Protein AF-A0A1D8B3N9-F1 (afdb_monomer_lite)

Secondary structure (DSSP, 8-state):
-PPPP---HHHHHHHHHTS----HHHHHHHHHHHHHHHHHHHHHHHHHHH-----HHHHHHHHHHHHHHHHHHHHHHHHHHHHHHHHHHHHHHHHHHHHHHHHH--S-SS-HHHHHHHHHHHHH-S--EEEEEETTEEEEEEHHHHHHHHHHHHHHHHHHHHHHHHHHHHHHHHHHHHHHHHHHHHHH--SS------PPPPPPPPPPPPTTTS-TT---------------------------------S----TTTT---TTS--TTS--PPPPEEE-S--TTS--TT--BSPEEETTEEE--BPPPPTT-TTSGGGSTT----HHHHSTTHHHHTTS-SSSS-------

pLDDT: mean 71.63, std 23.99, range [22.47, 97.56]

Structure (mmCIF, N/CA/C/O backbone):
data_AF-A0A1D8B3N9-F1
#
_entry.id   AF-A0A1D8B3N9-F1
#
loop_
_atom_site.group_PDB
_atom_site.id
_atom_site.type_symbol
_atom_site.label_atom_id
_atom_site.label_alt_id
_atom_site.label_comp_id
_atom_site.label_asym_id
_atom_site.label_entity_id
_atom_site.label_seq_id
_atom_site.pdbx_PDB_ins_code
_atom_site.Cartn_x
_atom_site.Cartn_y
_atom_site.Cartn_z
_atom_site.occupancy
_atom_site.B_iso_or_equiv
_atom_site.auth_seq_id
_atom_site.auth_comp_id
_atom_site.auth_asym_id
_atom_site.auth_atom_id
_atom_site.pdbx_PDB_model_num
ATOM 1 N N . MET A 1 1 ? 14.760 -19.556 20.649 1.00 35.69 1 MET A N 1
ATOM 2 C CA . MET A 1 1 ? 14.031 -18.744 19.649 1.00 35.69 1 MET A CA 1
ATOM 3 C C . MET A 1 1 ? 15.048 -18.006 18.786 1.00 35.69 1 MET A C 1
ATOM 5 O O . MET A 1 1 ? 15.796 -17.203 19.329 1.00 35.69 1 MET A O 1
ATOM 9 N N . LYS A 1 2 ? 15.147 -18.303 17.481 1.00 35.91 2 LYS A N 1
ATOM 10 C CA . LYS A 1 2 ? 15.995 -17.515 16.569 1.00 35.91 2 LYS A CA 1
ATOM 11 C C . LYS A 1 2 ? 15.288 -16.188 16.286 1.00 35.91 2 LYS A C 1
ATOM 13 O O . LYS A 1 2 ? 14.157 -16.216 15.810 1.00 35.91 2 LYS A O 1
ATOM 18 N N . ARG A 1 3 ? 15.948 -15.053 16.541 1.00 37.72 3 ARG A N 1
ATOM 19 C CA . ARG A 1 3 ? 15.529 -13.775 15.947 1.00 37.72 3 ARG A CA 1
ATOM 20 C C . ARG A 1 3 ? 15.633 -13.961 14.431 1.00 37.72 3 ARG A C 1
ATOM 22 O O . ARG A 1 3 ? 16.728 -14.253 13.949 1.00 37.72 3 ARG A O 1
ATOM 29 N N . ARG A 1 4 ? 14.523 -13.870 13.690 1.00 41.72 4 ARG A N 1
ATOM 30 C CA . ARG A 1 4 ? 14.622 -13.660 12.238 1.00 41.72 4 ARG A CA 1
ATOM 31 C C . ARG A 1 4 ? 15.354 -12.332 12.058 1.00 41.72 4 ARG A C 1
ATOM 33 O O . ARG A 1 4 ? 15.048 -11.381 12.778 1.00 41.72 4 ARG A O 1
ATOM 40 N N . ALA A 1 5 ? 16.336 -12.289 11.159 1.00 47.00 5 ALA A N 1
ATOM 41 C CA . ALA A 1 5 ? 16.868 -11.011 10.708 1.00 47.00 5 ALA A CA 1
ATOM 42 C C . ALA A 1 5 ? 15.685 -10.160 10.228 1.00 47.00 5 ALA A C 1
ATOM 44 O O . ALA A 1 5 ? 14.743 -10.706 9.645 1.00 47.00 5 ALA A O 1
ATOM 45 N N . HIS A 1 6 ? 15.697 -8.860 10.519 1.00 58.00 6 HIS A N 1
ATOM 46 C CA . HIS A 1 6 ? 14.711 -7.970 9.924 1.00 58.00 6 HIS A CA 1
ATOM 47 C C . HIS A 1 6 ? 14.941 -8.014 8.415 1.00 58.00 6 HIS A C 1
ATOM 49 O O . HIS A 1 6 ? 16.016 -7.635 7.956 1.00 58.00 6 HIS A O 1
ATOM 55 N N . GLY A 1 7 ? 13.963 -8.561 7.692 1.00 74.81 7 GLY A N 1
ATOM 56 C CA . GLY A 1 7 ? 13.991 -8.619 6.239 1.00 74.81 7 GLY A CA 1
ATOM 57 C C . GLY A 1 7 ? 14.008 -7.225 5.625 1.00 74.81 7 GLY A C 1
ATOM 58 O O . GLY A 1 7 ? 13.877 -6.215 6.331 1.00 74.81 7 GLY A O 1
ATOM 59 N N . SER A 1 8 ? 14.138 -7.168 4.306 1.00 90.00 8 SER A N 1
ATOM 60 C CA . SER A 1 8 ? 14.123 -5.897 3.579 1.00 90.00 8 SER A CA 1
ATOM 61 C C . SER A 1 8 ? 12.798 -5.131 3.795 1.00 90.00 8 SER A C 1
ATOM 63 O O . SER A 1 8 ? 11.835 -5.645 4.378 1.00 90.00 8 SER A O 1
ATOM 65 N N . PHE A 1 9 ? 12.721 -3.852 3.421 1.00 93.38 9 PHE A N 1
ATOM 66 C CA . PHE A 1 9 ? 11.448 -3.119 3.440 1.00 93.38 9 PHE A CA 1
ATOM 67 C C . PHE A 1 9 ? 10.417 -3.793 2.528 1.00 93.38 9 PHE A C 1
ATOM 69 O O . PHE A 1 9 ? 9.272 -3.949 2.952 1.00 93.38 9 PHE A O 1
ATOM 76 N N . PHE A 1 10 ? 10.830 -4.299 1.359 1.00 94.00 10 PHE A N 1
ATOM 77 C CA . PHE A 1 10 ? 9.970 -5.122 0.502 1.00 94.00 10 PHE A CA 1
ATOM 78 C C . PHE A 1 10 ? 9.445 -6.369 1.226 1.00 94.00 10 PHE A C 1
ATOM 80 O O . PHE A 1 10 ? 8.238 -6.590 1.257 1.00 94.00 10 PHE A O 1
ATOM 87 N N . GLU A 1 11 ? 10.311 -7.162 1.868 1.00 94.31 11 GLU A N 1
ATOM 88 C CA . GLU A 1 11 ? 9.876 -8.374 2.584 1.00 94.31 11 GLU A CA 1
ATOM 89 C C . GLU A 1 11 ? 8.931 -8.066 3.756 1.00 94.31 11 GLU A C 1
ATOM 91 O O . GLU A 1 11 ? 8.003 -8.829 4.027 1.00 94.31 11 GLU A O 1
ATOM 96 N N . ARG A 1 12 ? 9.143 -6.940 4.449 1.00 94.12 12 ARG A N 1
ATOM 97 C CA . ARG A 1 12 ? 8.267 -6.485 5.539 1.00 94.12 12 ARG A CA 1
ATOM 98 C C . ARG A 1 12 ? 6.904 -6.033 5.027 1.00 94.12 12 ARG A C 1
ATOM 100 O O . ARG A 1 12 ? 5.899 -6.429 5.610 1.00 94.12 12 ARG A O 1
ATOM 107 N N . LEU A 1 13 ? 6.854 -5.247 3.952 1.00 94.44 13 LEU A N 1
ATOM 108 C CA . LEU A 1 13 ? 5.590 -4.773 3.388 1.00 94.44 13 LEU A CA 1
ATOM 109 C C . LEU A 1 13 ? 4.816 -5.913 2.707 1.00 94.44 13 LEU A C 1
ATOM 111 O O . LEU A 1 13 ? 3.601 -6.004 2.866 1.00 94.44 13 LEU A O 1
ATOM 115 N N . ARG A 1 14 ? 5.523 -6.867 2.087 1.00 94.31 14 ARG A N 1
ATOM 116 C CA . ARG A 1 14 ? 4.951 -8.139 1.629 1.00 94.31 14 ARG A CA 1
ATOM 117 C C . ARG A 1 14 ? 4.309 -8.913 2.781 1.00 94.31 14 ARG A C 1
ATOM 119 O O . ARG A 1 14 ? 3.146 -9.287 2.683 1.00 94.31 14 ARG A O 1
ATOM 126 N N . ALA A 1 15 ? 5.017 -9.077 3.902 1.00 93.94 15 ALA A N 1
ATOM 127 C CA . ALA A 1 15 ? 4.480 -9.761 5.080 1.00 93.94 15 ALA A CA 1
ATOM 128 C C . ALA A 1 15 ? 3.256 -9.056 5.701 1.00 93.94 15 ALA A C 1
ATOM 130 O O . ALA A 1 15 ? 2.438 -9.728 6.322 1.00 93.94 15 ALA A O 1
ATOM 131 N N . VAL A 1 16 ? 3.116 -7.734 5.529 1.00 93.56 16 VAL A N 1
ATOM 132 C CA . VAL A 1 16 ? 1.881 -6.995 5.851 1.00 93.56 16 VAL A CA 1
ATOM 133 C C . VAL A 1 16 ? 0.786 -7.323 4.834 1.00 93.56 16 VAL A C 1
ATOM 135 O O . VAL A 1 16 ? -0.324 -7.661 5.230 1.00 93.56 16 VAL A O 1
ATOM 138 N N . SER A 1 17 ? 1.094 -7.301 3.535 1.00 93.56 17 SER A N 1
ATOM 139 C CA . SER A 1 17 ? 0.118 -7.601 2.479 1.00 93.56 17 SER A CA 1
ATOM 140 C C . SER A 1 17 ? -0.459 -9.026 2.545 1.00 93.56 17 SER A C 1
ATOM 142 O O . SER A 1 17 ? -1.629 -9.217 2.217 1.00 93.56 17 SER A O 1
ATOM 144 N N . ASP A 1 18 ? 0.325 -9.986 3.052 1.00 93.62 18 ASP A N 1
ATOM 145 C CA . ASP A 1 18 ? -0.050 -11.390 3.281 1.00 93.62 18 ASP A CA 1
ATOM 146 C C . ASP A 1 18 ? -0.896 -11.615 4.565 1.00 93.62 18 ASP A C 1
ATOM 148 O O . ASP A 1 18 ? -1.266 -12.752 4.875 1.00 93.62 18 ASP A O 1
ATOM 152 N N . LEU A 1 19 ? -1.207 -10.570 5.350 1.00 92.81 19 LEU A N 1
ATOM 153 C CA . LEU A 1 19 ? -2.038 -10.695 6.558 1.00 92.81 19 LEU A CA 1
ATOM 154 C C . LEU A 1 19 ? -3.504 -11.042 6.237 1.00 92.81 19 LEU A C 1
ATOM 156 O O . LEU A 1 19 ? -4.045 -10.731 5.175 1.00 92.81 19 LEU A O 1
ATOM 160 N N . ARG A 1 20 ? -4.202 -11.643 7.210 1.00 90.81 20 ARG A N 1
ATOM 161 C CA . ARG A 1 20 ? -5.660 -11.822 7.143 1.00 90.81 20 ARG A CA 1
ATOM 162 C C . ARG A 1 20 ? -6.356 -10.514 7.530 1.00 90.81 20 ARG A C 1
ATOM 164 O O . ARG A 1 20 ? -6.265 -10.086 8.673 1.00 90.81 20 ARG A O 1
ATOM 171 N N . TYR A 1 21 ? -7.104 -9.947 6.587 1.00 89.81 21 TYR A N 1
ATOM 172 C CA . TYR A 1 21 ? -7.883 -8.705 6.740 1.00 89.81 21 TYR A CA 1
ATOM 173 C C . TYR A 1 21 ? -9.401 -8.932 6.858 1.00 89.81 21 TYR A C 1
ATOM 175 O O . TYR A 1 21 ? -10.194 -8.024 6.600 1.00 89.81 21 TYR A O 1
ATOM 183 N N . ASP A 1 22 ? -9.805 -10.160 7.173 1.00 90.94 22 ASP A N 1
ATOM 184 C CA . ASP A 1 22 ? -11.184 -10.514 7.495 1.00 90.94 22 ASP A CA 1
ATOM 185 C C . ASP A 1 22 ? -11.390 -10.354 9.005 1.00 90.94 22 ASP A C 1
ATOM 187 O O . ASP A 1 22 ? -10.911 -11.172 9.792 1.00 90.94 22 ASP A O 1
ATOM 191 N N . ASP A 1 23 ? -12.088 -9.280 9.370 1.00 89.38 23 ASP A N 1
ATOM 192 C CA . ASP A 1 23 ? -12.329 -8.857 10.753 1.00 89.38 23 ASP A CA 1
ATOM 193 C C . ASP A 1 23 ? -13.726 -9.288 11.248 1.00 89.38 23 ASP A C 1
ATOM 195 O O . ASP A 1 23 ? -14.137 -8.916 12.343 1.00 89.38 23 ASP A O 1
ATOM 199 N N . SER A 1 24 ? -14.476 -10.070 10.457 1.00 91.44 24 SER A N 1
ATOM 200 C CA . SER A 1 24 ? -15.891 -10.392 10.719 1.00 91.44 24 SER A CA 1
ATOM 201 C C . SER A 1 24 ? -16.142 -11.074 12.070 1.00 91.44 24 SER A C 1
ATOM 203 O O . SER A 1 24 ? -17.161 -10.822 12.711 1.00 91.44 24 SER A O 1
ATOM 205 N N . ALA A 1 25 ? -15.206 -11.911 12.523 1.00 92.12 25 ALA A N 1
ATOM 206 C CA . ALA A 1 25 ? -15.274 -12.561 13.830 1.00 92.12 25 ALA A CA 1
ATOM 207 C C . ALA A 1 25 ? -15.022 -11.584 14.993 1.00 92.12 25 ALA A C 1
ATOM 209 O O . ALA A 1 25 ? -15.640 -11.727 16.047 1.00 92.12 25 ALA A O 1
ATOM 210 N N . ASP A 1 26 ? -14.151 -10.591 14.794 1.00 90.56 26 ASP A N 1
ATOM 211 C CA . ASP A 1 26 ? -13.819 -9.594 15.814 1.00 90.56 26 ASP A CA 1
ATOM 212 C C . ASP A 1 26 ? -14.968 -8.584 15.970 1.00 90.56 26 ASP A C 1
ATOM 214 O O . ASP A 1 26 ? -15.376 -8.287 17.090 1.00 90.56 26 ASP A O 1
ATOM 218 N N . GLU A 1 27 ? -15.555 -8.139 14.853 1.00 93.88 27 GLU A N 1
ATOM 219 C CA . GLU A 1 27 ? -16.748 -7.278 14.824 1.00 93.88 27 GLU A CA 1
ATOM 220 C C . GLU A 1 27 ? -17.952 -7.965 15.495 1.00 93.88 27 GLU A C 1
ATOM 222 O O . GLU A 1 27 ? -18.641 -7.371 16.324 1.00 93.88 27 GLU A O 1
ATOM 227 N N . ALA A 1 28 ? -18.178 -9.252 15.201 1.00 95.31 28 ALA A N 1
ATOM 228 C CA . ALA A 1 28 ? -19.238 -10.027 15.844 1.00 95.31 28 ALA A CA 1
ATOM 229 C C . ALA A 1 28 ? -19.025 -10.151 17.364 1.00 95.31 28 ALA A C 1
ATOM 231 O O . ALA A 1 28 ? -19.982 -10.035 18.129 1.00 95.31 28 ALA A O 1
ATOM 232 N N . ALA A 1 29 ? -17.782 -10.352 17.815 1.00 94.44 29 ALA A N 1
ATOM 233 C CA . ALA A 1 29 ? -17.456 -10.396 19.238 1.00 94.44 29 ALA A CA 1
ATOM 234 C C . ALA A 1 29 ? -17.653 -9.030 19.923 1.00 94.44 29 ALA A C 1
ATOM 236 O O . ALA A 1 29 ? -18.208 -8.976 21.019 1.00 94.44 29 ALA A O 1
ATOM 237 N N . TYR A 1 30 ? -17.258 -7.933 19.272 1.00 94.31 30 TYR A N 1
ATOM 238 C CA . TYR A 1 30 ? -17.487 -6.568 19.753 1.00 94.31 30 TYR A CA 1
ATOM 239 C C . TYR A 1 30 ? -18.984 -6.256 19.909 1.00 94.31 30 TYR A C 1
ATOM 241 O O . TYR A 1 30 ? -19.400 -5.788 20.973 1.00 94.31 30 TYR A O 1
ATOM 249 N N . GLN A 1 31 ? -19.809 -6.587 18.909 1.00 95.56 31 GLN A N 1
ATOM 250 C CA . GLN A 1 31 ? -21.252 -6.349 18.980 1.00 95.56 31 GLN A CA 1
ATOM 251 C C . GLN A 1 31 ? -21.920 -7.149 20.110 1.00 95.56 31 GLN A C 1
ATOM 253 O O . GLN A 1 31 ? -22.747 -6.595 20.830 1.00 95.56 31 GLN A O 1
ATOM 258 N N . VAL A 1 32 ? -21.514 -8.406 20.339 1.00 97.56 32 VAL A N 1
ATOM 259 C CA . VAL A 1 32 ? -22.009 -9.209 21.474 1.00 97.56 32 VAL A CA 1
ATOM 260 C C . VAL A 1 32 ? -21.722 -8.528 22.818 1.00 97.56 32 VAL A C 1
ATOM 262 O O . VAL A 1 32 ? -22.592 -8.502 23.684 1.00 97.56 32 VAL A O 1
ATOM 265 N N . VAL A 1 33 ? -20.541 -7.923 23.002 1.00 96.12 33 VAL A N 1
ATOM 266 C CA . VAL A 1 33 ? -20.223 -7.197 24.247 1.00 96.12 33 VAL A CA 1
ATOM 267 C C . VAL A 1 33 ? -21.097 -5.946 24.412 1.00 96.12 33 VAL A C 1
ATOM 269 O O . VAL A 1 33 ? -21.547 -5.664 25.522 1.00 96.12 33 VAL A O 1
ATOM 272 N N . LEU A 1 34 ? -21.383 -5.210 23.332 1.00 94.69 34 LEU A N 1
ATOM 273 C CA . LEU A 1 34 ? -22.303 -4.066 23.384 1.00 94.69 34 LEU A CA 1
ATOM 274 C C . LEU A 1 34 ? -23.735 -4.483 23.749 1.00 94.69 34 LEU A C 1
ATOM 276 O O . LEU A 1 34 ? -24.382 -3.798 24.547 1.00 94.69 34 LEU A O 1
ATOM 280 N N . ASP A 1 35 ? -24.215 -5.596 23.193 1.00 96.44 35 ASP A N 1
ATOM 281 C CA . ASP A 1 35 ? -25.558 -6.120 23.451 1.00 96.44 35 ASP A CA 1
ATOM 282 C C . ASP A 1 35 ? -25.710 -6.565 24.919 1.00 96.44 35 ASP A C 1
ATOM 284 O O . ASP A 1 35 ? -26.696 -6.212 25.570 1.00 96.44 35 ASP A O 1
ATOM 288 N N . GLU A 1 36 ? -24.701 -7.240 25.485 1.00 96.75 36 GLU A N 1
ATOM 289 C CA . GLU A 1 36 ? -24.665 -7.633 26.905 1.00 96.75 36 GLU A CA 1
ATOM 290 C C . GLU A 1 36 ? -24.608 -6.423 27.860 1.00 96.75 36 GLU A C 1
ATOM 292 O O . GLU A 1 36 ? -25.262 -6.427 28.907 1.00 96.75 36 GLU A O 1
ATOM 297 N N . ILE A 1 37 ? -23.901 -5.340 27.501 1.00 94.62 37 ILE A N 1
ATOM 298 C CA . ILE A 1 37 ? -23.941 -4.083 28.276 1.00 94.62 37 ILE A CA 1
ATOM 299 C C . ILE A 1 37 ? -25.355 -3.477 28.236 1.00 94.62 37 ILE A C 1
ATOM 301 O O . ILE A 1 37 ? -25.864 -3.023 29.265 1.00 94.62 37 ILE A O 1
ATOM 305 N N . GLY A 1 38 ? -26.016 -3.500 27.075 1.00 94.12 38 GLY A N 1
ATOM 306 C CA . GLY A 1 38 ? -27.399 -3.039 26.919 1.00 94.12 38 GLY A CA 1
ATOM 307 C C . GLY A 1 38 ? -28.406 -3.856 27.739 1.00 94.12 38 GLY A C 1
ATOM 308 O O . GLY A 1 38 ? -29.308 -3.288 28.363 1.00 94.12 38 GLY A O 1
ATOM 309 N N . GLU A 1 39 ? -28.230 -5.176 27.802 1.00 96.69 39 GLU A N 1
ATOM 310 C CA . GLU A 1 39 ? -29.019 -6.062 28.663 1.00 96.69 39 GLU A CA 1
ATOM 311 C C . GLU A 1 39 ? -28.766 -5.773 30.153 1.00 96.69 39 GLU A C 1
ATOM 313 O O . GLU A 1 39 ? -29.723 -5.641 30.920 1.00 96.69 39 GLU A O 1
ATOM 318 N N . CYS A 1 40 ? -27.511 -5.556 30.565 1.00 95.81 40 CYS A N 1
ATOM 319 C CA . CYS A 1 40 ? -27.184 -5.118 31.926 1.00 95.81 40 CYS A CA 1
ATOM 320 C C . CYS A 1 40 ? -27.882 -3.795 32.292 1.00 95.81 40 CYS A C 1
ATOM 322 O O . CYS A 1 40 ? -28.511 -3.707 33.351 1.00 95.81 40 CYS A O 1
ATOM 324 N N . GLU A 1 41 ? -27.851 -2.780 31.415 1.00 94.81 41 GLU A N 1
ATOM 325 C CA . GLU A 1 41 ? -28.581 -1.522 31.639 1.00 94.81 41 GLU A CA 1
ATOM 326 C C . GLU A 1 41 ? -30.094 -1.758 31.809 1.00 94.81 41 GLU A C 1
ATOM 328 O O . GLU A 1 41 ? -30.739 -1.148 32.671 1.00 94.81 41 GLU A O 1
ATOM 333 N N . ARG A 1 42 ? -30.678 -2.655 31.003 1.00 95.75 42 ARG A N 1
ATOM 334 C CA . ARG A 1 42 ? -32.105 -3.000 31.063 1.00 95.75 42 ARG A CA 1
ATOM 335 C C . ARG A 1 42 ? -32.468 -3.693 32.377 1.00 95.75 42 ARG A C 1
ATOM 337 O O . ARG A 1 42 ? -33.480 -3.336 32.986 1.00 95.75 42 ARG A O 1
ATOM 344 N N . LEU A 1 43 ? -31.655 -4.648 32.827 1.00 96.94 43 LEU A N 1
ATOM 345 C CA . LEU A 1 43 ? -31.857 -5.379 34.082 1.00 96.94 43 LEU A CA 1
ATOM 346 C C . LEU A 1 43 ? -31.769 -4.455 35.304 1.00 96.94 43 LEU A C 1
ATOM 348 O O . LEU A 1 43 ? -32.594 -4.565 36.210 1.00 96.94 43 LEU A O 1
ATOM 352 N N . VAL A 1 44 ? -30.842 -3.494 35.308 1.00 95.38 44 VAL A N 1
ATOM 353 C CA . VAL A 1 44 ? -30.690 -2.517 36.402 1.00 95.38 44 VAL A CA 1
ATOM 354 C C . VAL A 1 44 ? -31.911 -1.601 36.509 1.00 95.38 44 VAL A C 1
ATOM 356 O O . VAL A 1 44 ? -32.434 -1.406 37.606 1.00 95.38 44 VAL A O 1
ATOM 359 N N . ARG A 1 45 ? -32.437 -1.100 35.380 1.00 94.19 45 ARG A N 1
ATOM 360 C CA . ARG A 1 45 ? -33.683 -0.304 35.354 1.00 94.19 45 ARG A CA 1
ATOM 361 C C . ARG A 1 45 ? -34.909 -1.124 35.775 1.00 94.19 45 ARG A C 1
ATOM 363 O O . ARG A 1 45 ? -35.795 -0.621 36.471 1.00 94.19 45 ARG A O 1
ATOM 370 N N . ALA A 1 46 ? -34.968 -2.397 35.381 1.00 94.31 46 ALA A N 1
ATOM 371 C CA . ALA A 1 46 ? -36.020 -3.310 35.824 1.00 94.31 46 ALA A CA 1
ATOM 372 C C . ALA A 1 46 ? -35.958 -3.530 37.347 1.00 94.31 46 ALA A C 1
ATOM 374 O O . ALA A 1 46 ? -36.981 -3.429 38.018 1.00 94.31 46 ALA A O 1
ATOM 375 N N . TYR A 1 47 ? -34.764 -3.741 37.908 1.00 92.06 47 TYR A N 1
ATOM 376 C CA . TYR A 1 47 ? -34.573 -3.852 39.353 1.00 92.06 47 TYR A CA 1
ATOM 377 C C . TYR A 1 47 ? -34.944 -2.558 40.091 1.00 92.06 47 TYR A C 1
ATOM 379 O O . TYR A 1 47 ? -35.707 -2.620 41.051 1.00 92.06 47 TYR A O 1
ATOM 387 N N . GLU A 1 48 ? -34.493 -1.383 39.634 1.00 91.25 48 GLU A N 1
ATOM 388 C CA . GLU A 1 48 ? -34.850 -0.100 40.262 1.00 91.25 48 GLU A CA 1
ATOM 389 C C . GLU A 1 48 ? -36.376 0.076 40.367 1.00 91.25 48 GLU A C 1
ATOM 391 O O . GLU A 1 48 ? -36.893 0.419 41.429 1.00 91.25 48 GLU A O 1
ATOM 396 N N . SER A 1 49 ? -37.102 -0.220 39.285 1.00 88.62 49 SER A N 1
ATOM 397 C CA . SER A 1 49 ? -38.559 -0.046 39.220 1.00 88.62 49 SER A CA 1
ATOM 398 C C . SER A 1 49 ? -39.369 -1.134 39.945 1.00 88.62 49 SER A C 1
ATOM 400 O O . SER A 1 49 ? -40.485 -0.855 40.388 1.00 88.62 49 SER A O 1
ATOM 402 N N . ALA A 1 50 ? -38.831 -2.351 40.096 1.00 89.94 50 ALA A N 1
ATOM 403 C CA . ALA A 1 50 ? -39.560 -3.524 40.594 1.00 89.94 50 ALA A CA 1
ATOM 404 C C . ALA A 1 50 ? -38.962 -4.178 41.861 1.00 89.94 50 ALA A C 1
ATOM 406 O O . ALA A 1 50 ? -39.341 -5.294 42.210 1.00 89.94 50 ALA A O 1
ATOM 407 N N . ASN A 1 51 ? -38.062 -3.497 42.581 1.00 82.81 51 ASN A N 1
ATOM 408 C CA . ASN A 1 51 ? -37.341 -4.038 43.748 1.00 82.81 51 ASN A CA 1
ATOM 409 C C . ASN A 1 51 ? -38.213 -4.495 44.944 1.00 82.81 51 ASN A C 1
ATOM 411 O O . ASN A 1 51 ? -37.713 -5.187 45.827 1.00 82.81 51 ASN A O 1
ATOM 415 N N . GLY A 1 52 ? -39.493 -4.114 45.005 1.00 83.88 52 GLY A N 1
ATOM 416 C CA . GLY A 1 52 ? -40.437 -4.571 46.034 1.00 83.88 52 GLY A CA 1
ATOM 417 C C . GLY A 1 52 ? -40.229 -4.004 47.447 1.00 83.88 52 GLY A C 1
ATOM 418 O O . GLY A 1 52 ? -40.952 -4.399 48.361 1.00 83.88 52 GLY A O 1
ATOM 419 N N . TYR A 1 53 ? -39.294 -3.073 47.664 1.00 86.44 53 TYR A N 1
ATOM 420 C CA . TYR A 1 53 ? -39.059 -2.497 48.992 1.00 86.44 53 TYR A CA 1
ATOM 421 C C . TYR A 1 53 ? -40.074 -1.400 49.338 1.00 86.44 53 TYR A C 1
ATOM 423 O O . TYR A 1 53 ? -40.280 -0.448 48.589 1.00 86.44 53 TYR A O 1
ATOM 431 N N . HIS A 1 54 ? -40.661 -1.489 50.535 1.00 80.75 54 HIS A N 1
ATOM 432 C CA . HIS A 1 54 ? -41.632 -0.507 51.040 1.00 80.75 54 HIS A CA 1
ATOM 433 C C . HIS A 1 54 ? -41.005 0.681 51.798 1.00 80.75 54 HIS A C 1
ATOM 435 O O . HIS A 1 54 ? -41.707 1.639 52.109 1.00 80.75 54 HIS A O 1
ATOM 441 N N . SER A 1 55 ? -39.707 0.633 52.122 1.00 89.69 55 SER A N 1
ATOM 442 C CA . SER A 1 55 ? -39.012 1.711 52.845 1.00 89.69 55 SER A CA 1
ATOM 443 C C . SER A 1 55 ? -38.462 2.766 51.886 1.00 89.69 55 SER A C 1
ATOM 445 O O . SER A 1 55 ? -37.668 2.440 51.002 1.00 89.69 55 SER A O 1
ATOM 447 N N . GLU A 1 56 ? -38.812 4.037 52.106 1.00 87.56 56 GLU A N 1
ATOM 448 C CA . GLU A 1 56 ? -38.307 5.166 51.309 1.00 87.56 56 GLU A CA 1
ATOM 449 C C . GLU A 1 56 ? -36.780 5.263 51.305 1.00 87.56 56 GLU A C 1
ATOM 451 O O . GLU A 1 56 ? -36.175 5.489 50.261 1.00 87.56 56 GLU A O 1
ATOM 456 N N . GLN A 1 57 ? -36.140 5.027 52.454 1.00 90.31 57 GLN A N 1
ATOM 457 C CA . GLN A 1 57 ? -34.680 5.078 52.572 1.00 90.31 57 GLN A CA 1
ATOM 458 C C . GLN A 1 57 ? -34.004 4.001 51.712 1.00 90.31 57 GLN A C 1
ATOM 460 O O . GLN A 1 57 ? -32.998 4.275 51.062 1.00 90.31 57 GLN A O 1
ATOM 465 N N . VAL A 1 58 ? -34.586 2.797 51.655 1.00 89.38 58 VAL A N 1
ATOM 466 C CA . VAL A 1 58 ? -34.058 1.695 50.835 1.00 89.38 58 VAL A CA 1
ATOM 467 C C . VAL A 1 58 ? -34.276 1.974 49.348 1.00 89.38 58 VAL A C 1
ATOM 469 O O . VAL A 1 58 ? -33.351 1.793 48.561 1.00 89.38 58 VAL A O 1
ATOM 472 N N . ARG A 1 59 ? -35.454 2.482 48.955 1.00 89.88 59 ARG A N 1
ATOM 473 C CA . ARG A 1 59 ? -35.715 2.870 47.558 1.00 89.88 59 ARG A CA 1
ATOM 474 C C . ARG A 1 59 ? -34.780 3.984 47.088 1.00 89.88 59 ARG A C 1
ATOM 476 O O . ARG A 1 59 ? -34.207 3.862 46.012 1.00 89.88 59 ARG A O 1
ATOM 483 N N . SER A 1 60 ? -34.565 5.015 47.908 1.00 90.75 60 SER A N 1
ATOM 484 C CA . SER A 1 60 ? -33.638 6.109 47.589 1.00 90.75 60 SER A CA 1
ATOM 485 C C . SER A 1 60 ? -32.211 5.602 47.366 1.00 90.75 60 SER A C 1
ATOM 487 O O . SER A 1 60 ? -31.587 5.974 46.375 1.00 90.75 60 SER A O 1
ATOM 489 N N . ALA A 1 61 ? -31.714 4.71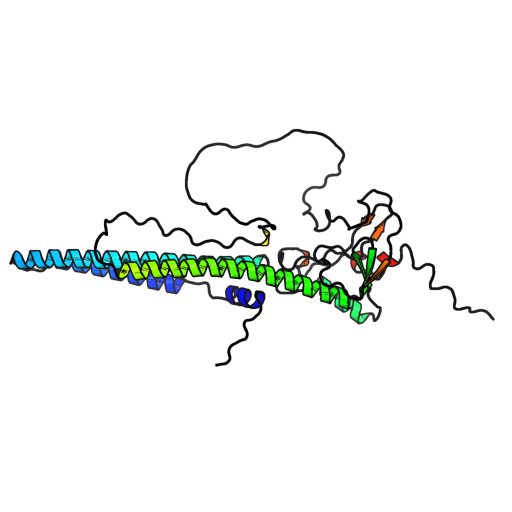8 48.240 1.00 92.31 61 ALA A N 1
ATOM 490 C CA . ALA A 1 61 ? -30.384 4.124 48.100 1.00 92.31 61 ALA A CA 1
ATOM 491 C C . ALA A 1 61 ? -30.260 3.245 46.839 1.00 92.31 61 ALA A C 1
ATOM 493 O O . ALA A 1 61 ? -29.234 3.283 46.162 1.00 92.31 61 ALA A O 1
ATOM 494 N N . ILE A 1 62 ? -31.310 2.493 46.481 1.00 93.06 62 ILE A N 1
ATOM 495 C CA . ILE A 1 62 ? -31.342 1.701 45.240 1.00 93.06 62 ILE A CA 1
ATOM 496 C C . ILE A 1 62 ? -31.331 2.608 44.004 1.00 93.06 62 ILE A C 1
ATOM 498 O O . ILE A 1 62 ? -30.561 2.340 43.088 1.00 93.06 62 ILE A O 1
ATOM 502 N N . SER A 1 63 ? -32.117 3.688 43.974 1.00 91.88 63 SER A N 1
ATOM 503 C CA . SER A 1 63 ? -32.106 4.653 42.863 1.00 91.88 63 SER A CA 1
ATOM 504 C C . SER A 1 63 ? -30.781 5.414 42.738 1.00 91.88 63 SER A C 1
ATOM 506 O O . SER A 1 63 ? -30.373 5.771 41.634 1.00 91.88 63 SER A O 1
ATOM 508 N N . GLU A 1 64 ? -30.090 5.680 43.847 1.00 93.62 64 GLU A N 1
ATOM 509 C CA . GLU A 1 64 ? -28.751 6.277 43.834 1.00 93.62 64 GLU A CA 1
ATOM 510 C C . GLU A 1 64 ? -27.707 5.305 43.268 1.00 93.62 64 GLU A C 1
ATOM 512 O O . GLU A 1 64 ? -27.005 5.653 42.316 1.00 93.62 64 GLU A O 1
ATOM 517 N N . TRP A 1 65 ? -27.681 4.063 43.764 1.00 94.25 65 TRP A N 1
ATOM 518 C CA . TRP A 1 65 ? -26.826 2.997 43.236 1.00 94.25 65 TRP A CA 1
ATOM 519 C C . TRP A 1 65 ? -27.098 2.713 41.752 1.00 94.25 65 TRP A C 1
ATOM 521 O O . TRP A 1 65 ? -26.160 2.673 40.958 1.00 94.25 65 TRP A O 1
ATOM 531 N N . ALA A 1 66 ? -28.366 2.572 41.354 1.00 93.31 66 ALA A N 1
ATOM 532 C CA . ALA A 1 66 ? -28.749 2.283 39.975 1.00 93.31 66 ALA A CA 1
ATOM 533 C C . ALA A 1 66 ? -28.314 3.410 39.029 1.00 93.31 66 ALA A C 1
ATOM 535 O O . ALA A 1 66 ? -27.789 3.139 37.951 1.00 93.31 66 ALA A O 1
ATOM 536 N N . ARG A 1 67 ? -28.455 4.677 39.445 1.00 91.62 67 ARG A N 1
ATOM 537 C CA . ARG A 1 67 ? -27.970 5.832 38.676 1.00 91.62 67 ARG A CA 1
ATOM 538 C C . ARG A 1 67 ? -26.450 5.819 38.515 1.00 91.62 67 ARG A C 1
ATOM 540 O O . ARG A 1 67 ? -25.974 6.067 37.410 1.00 91.62 67 ARG A O 1
ATOM 547 N N . ALA A 1 68 ? -25.704 5.526 39.581 1.00 90.62 68 ALA A N 1
ATOM 548 C CA . ALA A 1 68 ? -24.246 5.438 39.527 1.00 90.62 68 ALA A CA 1
ATOM 549 C C . ALA A 1 68 ? -23.779 4.282 38.622 1.00 90.62 68 ALA A C 1
ATOM 551 O O . ALA A 1 68 ? -22.941 4.484 37.748 1.00 90.62 68 ALA A O 1
ATOM 552 N N . PHE A 1 69 ? -24.379 3.099 38.765 1.00 90.88 69 PHE A N 1
ATOM 553 C CA . PHE A 1 69 ? -24.037 1.916 37.975 1.00 90.88 69 PHE A CA 1
ATOM 554 C C . PHE A 1 69 ? -24.386 2.073 36.484 1.00 90.88 69 PHE A C 1
ATOM 556 O O . PHE A 1 69 ? -23.601 1.694 35.622 1.00 90.88 69 PHE A O 1
ATOM 563 N N . LEU A 1 70 ? -25.524 2.699 36.154 1.00 90.81 70 LEU A N 1
ATOM 564 C CA . LEU A 1 70 ? -25.873 3.026 34.764 1.00 90.81 70 LEU A CA 1
ATOM 565 C C . LEU A 1 70 ? -24.931 4.075 34.149 1.00 90.81 70 LEU A C 1
ATOM 567 O O . LEU A 1 70 ? -24.665 4.017 32.950 1.00 90.81 70 LEU A O 1
ATOM 571 N N . ALA A 1 71 ? -24.417 5.021 34.941 1.00 87.94 71 ALA A N 1
ATOM 572 C CA . ALA A 1 71 ? -23.414 5.975 34.468 1.00 87.94 71 ALA A CA 1
ATOM 573 C C . ALA A 1 71 ? -22.063 5.290 34.179 1.00 87.94 71 ALA A C 1
ATOM 575 O O . ALA A 1 71 ? -21.415 5.616 33.184 1.00 87.94 71 ALA A O 1
ATOM 576 N N . ASP A 1 72 ? -21.672 4.317 35.006 1.00 87.06 72 ASP A N 1
ATOM 577 C CA . ASP A 1 72 ? -20.448 3.524 34.842 1.00 87.06 72 ASP A CA 1
ATOM 578 C C . ASP A 1 72 ? -20.519 2.563 33.638 1.00 87.06 72 ASP A C 1
ATOM 580 O O . ASP A 1 72 ? -19.614 2.541 32.799 1.00 87.06 72 ASP A O 1
ATOM 584 N N . LEU A 1 73 ? -21.645 1.857 33.458 1.00 89.88 73 LEU A N 1
ATOM 585 C CA . LEU A 1 73 ? -21.917 1.076 32.242 1.00 89.88 73 LEU A CA 1
ATOM 586 C C . LEU A 1 73 ? -21.901 1.951 30.982 1.00 89.88 73 LEU A C 1
ATOM 588 O O . LEU A 1 73 ? -21.298 1.573 29.976 1.00 89.88 73 LEU A O 1
ATOM 592 N N . GLY A 1 74 ? -22.522 3.134 31.040 1.00 87.25 74 GLY A N 1
ATOM 593 C CA . GLY A 1 74 ? -22.525 4.078 29.926 1.00 87.25 74 GLY A CA 1
ATOM 594 C C . GLY A 1 74 ? -21.114 4.527 29.541 1.00 87.25 74 GLY A C 1
ATOM 595 O O . GLY A 1 74 ? -20.777 4.528 28.359 1.00 87.25 74 GLY A O 1
ATOM 596 N N . ALA A 1 75 ? -20.269 4.830 30.529 1.00 83.81 75 ALA A N 1
ATOM 597 C CA . ALA A 1 75 ? -18.869 5.175 30.305 1.00 83.81 75 ALA A CA 1
ATOM 598 C C . ALA A 1 75 ? -18.046 3.999 29.751 1.00 83.81 75 ALA A C 1
ATOM 600 O O . ALA A 1 75 ? -17.234 4.199 28.851 1.00 83.81 75 ALA A O 1
ATOM 601 N N . THR A 1 76 ? -18.289 2.779 30.239 1.00 86.06 76 THR A N 1
ATOM 602 C CA . THR A 1 76 ? -17.625 1.548 29.772 1.00 86.06 76 THR A CA 1
ATOM 603 C C . THR A 1 76 ? -17.969 1.252 28.312 1.00 86.06 76 THR A C 1
ATOM 605 O O . THR A 1 76 ? -17.086 0.942 27.513 1.00 86.06 76 THR A O 1
ATOM 608 N N . ARG A 1 77 ? -19.243 1.408 27.928 1.00 89.19 77 ARG A N 1
ATOM 609 C CA . ARG A 1 77 ? -19.695 1.291 26.533 1.00 89.19 77 ARG A CA 1
ATOM 610 C C . ARG A 1 77 ? -19.008 2.314 25.634 1.00 89.19 77 ARG A C 1
ATOM 612 O O . ARG A 1 77 ? -18.540 1.961 24.554 1.00 89.19 77 ARG A O 1
ATOM 619 N N . ASP A 1 78 ? -18.973 3.573 26.062 1.00 85.19 78 ASP A N 1
ATOM 620 C CA . ASP A 1 78 ? -18.394 4.653 25.266 1.00 85.19 78 ASP A CA 1
ATOM 621 C C . ASP A 1 78 ? -16.867 4.461 25.123 1.00 85.19 78 ASP A C 1
ATOM 623 O O . ASP A 1 78 ? -16.334 4.605 24.025 1.00 85.19 78 ASP A O 1
ATOM 627 N N . GLN A 1 79 ? -16.179 4.002 26.177 1.00 86.00 79 GLN A N 1
ATOM 628 C CA . GLN A 1 79 ? -14.763 3.617 26.131 1.00 86.00 79 GLN A CA 1
ATOM 629 C C . GLN A 1 79 ? -14.504 2.446 25.167 1.00 86.00 79 GLN A C 1
ATOM 631 O O . GLN A 1 79 ? -13.557 2.489 24.379 1.00 86.00 79 GLN A O 1
ATOM 636 N N . LEU A 1 80 ? -15.345 1.406 25.204 1.00 89.00 80 LEU A N 1
ATOM 637 C CA . LEU A 1 80 ? -15.235 0.255 24.306 1.00 89.00 80 LEU A CA 1
ATOM 638 C C . LEU A 1 80 ? -15.422 0.673 22.840 1.00 89.00 80 LEU A C 1
ATOM 640 O O . LEU A 1 80 ? -14.695 0.194 21.970 1.00 89.00 80 LEU A O 1
ATOM 644 N N . ARG A 1 81 ? -16.350 1.600 22.576 1.00 90.00 81 ARG A N 1
ATOM 645 C CA . ARG A 1 81 ? -16.593 2.167 21.245 1.00 90.00 81 ARG A CA 1
ATOM 646 C C . ARG A 1 81 ? -15.404 2.978 20.736 1.00 90.00 81 ARG A C 1
ATOM 648 O O . ARG A 1 81 ? -14.929 2.711 19.636 1.00 90.00 81 ARG A O 1
ATOM 655 N N . ASP A 1 82 ? -14.895 3.913 21.538 1.00 86.38 82 ASP A N 1
ATOM 656 C CA . ASP A 1 82 ? -13.733 4.734 21.175 1.00 86.38 82 ASP A CA 1
ATOM 657 C C . ASP A 1 82 ? -12.496 3.857 20.894 1.00 86.38 82 ASP A C 1
ATOM 659 O O . ASP A 1 82 ? -11.756 4.091 19.937 1.00 86.38 82 ASP A O 1
ATOM 663 N N . GLY A 1 83 ? -12.283 2.810 21.701 1.00 89.00 83 GLY A N 1
ATOM 664 C CA . GLY A 1 83 ? -11.205 1.840 21.497 1.00 89.00 83 GLY A CA 1
ATOM 665 C C . GLY A 1 83 ? -11.386 1.015 20.219 1.00 89.00 83 GLY A C 1
ATOM 666 O O . GLY A 1 83 ? -10.434 0.841 19.454 1.00 89.00 83 GLY A O 1
ATOM 667 N N . HIS A 1 84 ? -12.606 0.546 19.947 1.00 91.50 84 HIS A N 1
ATOM 668 C CA . HIS A 1 84 ? -12.921 -0.197 18.729 1.00 91.50 84 HIS A CA 1
ATOM 669 C C . HIS A 1 84 ? -12.710 0.648 17.466 1.00 91.50 84 HIS A C 1
ATOM 671 O O . HIS A 1 84 ? -12.043 0.195 16.535 1.00 91.50 84 HIS A O 1
ATOM 677 N N . ASP A 1 85 ? -13.174 1.901 17.460 1.00 90.00 85 ASP A N 1
ATOM 678 C CA . ASP A 1 85 ? -12.979 2.830 16.342 1.00 90.00 85 ASP A CA 1
ATOM 679 C C . ASP A 1 85 ? -11.481 3.030 16.030 1.00 90.00 85 ASP A C 1
ATOM 681 O O . ASP A 1 85 ? -11.082 3.019 14.862 1.00 90.00 85 ASP A O 1
ATOM 685 N N . VAL A 1 86 ? -10.619 3.128 17.052 1.00 90.56 86 VAL A N 1
ATOM 686 C CA . VAL A 1 86 ? -9.154 3.197 16.873 1.00 90.56 86 VAL A CA 1
ATOM 687 C C . VAL A 1 86 ? -8.587 1.912 16.249 1.00 90.56 86 VAL A C 1
ATOM 689 O O . VAL A 1 86 ? -7.740 1.994 15.356 1.00 90.56 86 VAL A O 1
ATOM 692 N N . VAL A 1 87 ? -9.061 0.729 16.659 1.00 91.75 87 VAL A N 1
ATOM 693 C CA . VAL A 1 87 ? -8.637 -0.564 16.081 1.00 91.75 87 VAL A CA 1
ATOM 694 C C . VAL A 1 87 ? -9.068 -0.693 14.617 1.00 91.75 87 VAL A C 1
ATOM 696 O O . VAL A 1 87 ? -8.256 -1.083 13.773 1.00 91.75 87 VAL A O 1
ATOM 699 N N . VAL A 1 88 ? -10.310 -0.329 14.289 1.00 91.88 88 VAL A N 1
ATOM 700 C CA . VAL A 1 88 ? -10.831 -0.349 12.913 1.00 91.88 88 VAL A CA 1
ATOM 701 C C . VAL A 1 88 ? -10.024 0.592 12.016 1.00 91.88 88 VAL A C 1
ATOM 703 O O . VAL A 1 88 ? -9.607 0.192 10.925 1.00 91.88 88 VAL A O 1
ATOM 706 N N . GLN A 1 89 ? -9.725 1.809 12.485 1.00 92.06 89 GLN A N 1
ATOM 707 C CA . GLN A 1 89 ? -8.887 2.760 11.748 1.00 92.06 89 GLN A CA 1
ATOM 708 C C . GLN A 1 89 ? -7.465 2.216 11.528 1.00 92.06 89 GLN A C 1
ATOM 710 O O . GLN A 1 89 ? -6.971 2.248 10.401 1.00 92.06 89 GLN A O 1
ATOM 715 N N . ALA A 1 90 ? -6.829 1.640 12.555 1.00 92.25 90 ALA A N 1
ATOM 716 C CA . ALA A 1 90 ? -5.494 1.045 12.446 1.00 92.25 90 ALA A CA 1
ATOM 717 C C . ALA A 1 90 ? -5.444 -0.118 11.431 1.00 92.25 90 ALA A C 1
ATOM 719 O O . ALA A 1 90 ? -4.525 -0.200 10.612 1.00 92.25 90 ALA A O 1
ATOM 720 N N . ARG A 1 91 ? -6.467 -0.985 11.412 1.00 92.25 91 ARG A N 1
ATOM 721 C CA . ARG A 1 91 ? -6.605 -2.056 10.405 1.00 92.25 91 ARG A CA 1
ATOM 722 C C . ARG A 1 91 ? -6.877 -1.489 9.008 1.00 92.25 91 ARG A C 1
ATOM 724 O O . ARG A 1 91 ? -6.393 -2.043 8.024 1.00 92.25 91 ARG A O 1
ATOM 731 N N . GLY A 1 92 ? -7.596 -0.369 8.900 1.00 93.06 92 GLY A N 1
ATOM 732 C CA . GLY A 1 92 ? -7.767 0.391 7.655 1.00 93.06 92 GLY A CA 1
ATOM 733 C C . GLY A 1 92 ? -6.440 0.880 7.064 1.00 93.06 92 GLY A C 1
ATOM 734 O O . GLY A 1 92 ? -6.176 0.653 5.885 1.00 93.06 92 GLY A O 1
ATOM 735 N N . VAL A 1 93 ? -5.561 1.448 7.892 1.00 94.56 93 VAL A N 1
ATOM 736 C CA . VAL A 1 93 ? -4.208 1.883 7.493 1.00 94.56 93 VAL A CA 1
ATOM 737 C C . VAL A 1 93 ? -3.368 0.698 6.996 1.00 94.56 93 VAL A C 1
ATOM 739 O O . VAL A 1 93 ? -2.721 0.786 5.953 1.00 94.56 93 VAL A O 1
ATOM 742 N N . MET A 1 94 ? -3.429 -0.454 7.676 1.00 94.50 94 MET A N 1
ATOM 743 C CA . MET A 1 94 ? -2.751 -1.672 7.208 1.00 94.50 94 MET A CA 1
ATOM 744 C C . MET A 1 94 ? -3.315 -2.200 5.876 1.00 94.50 94 MET A C 1
ATOM 746 O O . MET A 1 94 ? -2.553 -2.755 5.086 1.00 94.50 94 MET A O 1
ATOM 750 N N . ARG A 1 95 ? -4.623 -2.051 5.601 1.00 94.69 95 ARG A N 1
ATOM 751 C CA . ARG A 1 95 ? -5.214 -2.390 4.287 1.00 94.69 95 ARG A CA 1
ATOM 752 C C . ARG A 1 95 ? -4.701 -1.457 3.198 1.00 94.69 95 ARG A C 1
ATOM 754 O O . ARG A 1 95 ? -4.300 -1.931 2.145 1.00 94.69 95 ARG A O 1
ATOM 761 N N . GLN A 1 96 ? -4.634 -0.157 3.478 1.00 94.44 96 GLN A N 1
ATOM 762 C CA . GLN A 1 96 ? -4.092 0.829 2.544 1.00 94.44 96 GLN A CA 1
ATOM 763 C C . GLN A 1 96 ? -2.627 0.526 2.182 1.00 94.44 96 GLN A C 1
ATOM 765 O O . GLN A 1 96 ? -2.262 0.593 1.012 1.00 94.44 96 GLN A O 1
ATOM 770 N N . ALA A 1 97 ? -1.809 0.110 3.157 1.00 94.94 97 ALA A N 1
ATOM 771 C CA . ALA A 1 97 ? -0.428 -0.319 2.919 1.00 94.94 97 ALA A CA 1
ATOM 772 C C . ALA A 1 97 ? -0.341 -1.541 1.979 1.00 94.94 97 ALA A C 1
ATOM 774 O O . ALA A 1 97 ? 0.476 -1.551 1.058 1.00 94.94 97 ALA A O 1
ATOM 775 N N . ARG A 1 98 ? -1.209 -2.548 2.179 1.00 95.06 98 ARG A N 1
ATOM 776 C CA . ARG A 1 98 ? -1.354 -3.707 1.276 1.00 95.06 98 ARG A CA 1
ATOM 777 C C . ARG A 1 98 ? -1.761 -3.272 -0.128 1.00 95.06 98 ARG A C 1
ATOM 779 O O . ARG A 1 98 ? -1.166 -3.740 -1.092 1.00 95.06 98 ARG A O 1
ATOM 786 N N . ASP A 1 99 ? -2.774 -2.420 -0.241 1.00 94.00 99 ASP A N 1
ATOM 787 C CA . ASP A 1 99 ? -3.359 -2.044 -1.530 1.00 94.00 99 ASP A CA 1
ATOM 788 C C . ASP A 1 99 ? -2.361 -1.229 -2.370 1.00 94.00 99 ASP A C 1
ATOM 790 O O . ASP A 1 99 ? -2.195 -1.502 -3.556 1.00 94.00 99 ASP A O 1
ATOM 794 N N . LEU A 1 100 ? -1.607 -0.317 -1.741 1.00 94.12 100 LEU A N 1
ATOM 795 C CA . LEU A 1 100 ? -0.489 0.392 -2.377 1.00 94.12 100 LEU A CA 1
ATOM 796 C C . LEU A 1 100 ? 0.622 -0.564 -2.828 1.00 94.12 100 LEU A C 1
ATOM 798 O O . LEU A 1 100 ? 1.106 -0.453 -3.953 1.00 94.12 100 LEU A O 1
ATOM 802 N N . PHE A 1 101 ? 1.004 -1.527 -1.982 1.00 93.88 101 PHE A N 1
ATOM 803 C CA . PHE A 1 101 ? 1.999 -2.541 -2.335 1.00 93.88 101 PHE A CA 1
ATOM 804 C C . PHE A 1 101 ? 1.561 -3.366 -3.553 1.00 93.88 101 PHE A C 1
ATOM 806 O O . PHE A 1 101 ? 2.309 -3.464 -4.520 1.00 93.88 101 PHE A O 1
ATOM 813 N N . GLN A 1 102 ? 0.336 -3.897 -3.544 1.00 91.69 102 GLN A N 1
ATOM 814 C CA . GLN A 1 102 ? -0.196 -4.732 -4.628 1.00 91.69 102 GLN A CA 1
ATOM 815 C C . GLN A 1 102 ? -0.427 -3.961 -5.938 1.00 91.69 102 GLN A C 1
ATOM 817 O O . GLN A 1 102 ? -0.320 -4.551 -7.010 1.00 91.69 102 GLN A O 1
ATOM 822 N N . ALA A 1 103 ? -0.747 -2.664 -5.873 1.00 90.75 103 ALA A N 1
ATOM 823 C CA . ALA A 1 103 ? -0.983 -1.841 -7.059 1.00 90.75 103 ALA A CA 1
ATOM 824 C C . ALA A 1 103 ? 0.310 -1.341 -7.725 1.00 90.75 103 ALA A C 1
ATOM 826 O O . ALA A 1 103 ? 0.377 -1.256 -8.953 1.00 90.75 103 ALA A O 1
ATOM 827 N N . ASN A 1 104 ? 1.322 -0.987 -6.925 1.00 90.69 104 ASN A N 1
ATOM 828 C CA . ASN A 1 104 ? 2.516 -0.297 -7.411 1.00 90.69 104 ASN A CA 1
ATOM 829 C C . ASN A 1 104 ? 3.763 -1.187 -7.476 1.00 90.69 104 ASN A C 1
ATOM 831 O O . ASN A 1 104 ? 4.575 -1.005 -8.380 1.00 90.69 104 ASN A O 1
ATOM 835 N N . VAL A 1 105 ? 3.952 -2.141 -6.562 1.00 91.88 105 VAL A N 1
ATOM 836 C CA . VAL A 1 105 ? 5.247 -2.818 -6.402 1.00 91.88 105 VAL A CA 1
ATOM 837 C C . VAL A 1 105 ? 5.335 -4.114 -7.209 1.00 91.88 105 VAL A C 1
ATOM 839 O O . VAL A 1 105 ? 4.550 -5.037 -7.019 1.00 91.88 105 VAL A O 1
ATOM 842 N N . SER A 1 106 ? 6.356 -4.222 -8.065 1.00 89.19 106 SER A N 1
ATOM 843 C CA . SER A 1 106 ? 6.662 -5.466 -8.777 1.00 89.19 106 SER A CA 1
ATOM 844 C C . SER A 1 106 ? 7.354 -6.498 -7.873 1.00 89.19 106 SER A C 1
ATOM 846 O O . SER A 1 106 ? 8.350 -6.211 -7.191 1.00 89.19 106 SER A O 1
ATOM 848 N N . ASP A 1 107 ? 6.862 -7.740 -7.919 1.00 87.19 107 ASP A N 1
ATOM 849 C CA . ASP A 1 107 ? 7.502 -8.910 -7.304 1.00 87.19 107 ASP A CA 1
ATOM 850 C C . ASP A 1 107 ? 8.898 -9.184 -7.903 1.00 87.19 107 ASP A C 1
ATOM 852 O O . ASP A 1 107 ? 9.828 -9.578 -7.189 1.00 87.19 107 ASP A O 1
ATOM 856 N N . GLU A 1 108 ? 9.068 -8.941 -9.206 1.00 89.94 108 GLU A N 1
ATOM 857 C CA . GLU A 1 108 ? 10.277 -9.258 -9.971 1.00 89.94 108 GLU A CA 1
ATOM 858 C C . GLU A 1 108 ? 11.104 -7.999 -10.293 1.00 89.94 108 GLU A C 1
ATOM 860 O O . GLU A 1 108 ? 10.564 -6.933 -10.573 1.00 89.94 108 GLU A O 1
ATOM 865 N N . LEU A 1 109 ? 12.437 -8.120 -10.302 1.00 91.44 109 LEU A N 1
ATOM 866 C CA . LEU A 1 109 ? 13.347 -7.005 -10.629 1.00 91.44 109 LEU A CA 1
ATOM 867 C C . LEU A 1 109 ? 13.615 -6.846 -12.135 1.00 91.44 109 LEU A C 1
ATOM 869 O O . LEU A 1 109 ? 14.105 -5.808 -12.570 1.00 91.44 109 LEU A O 1
ATOM 873 N N . LEU A 1 110 ? 13.300 -7.863 -12.937 1.00 91.25 110 LEU A N 1
ATOM 874 C CA . LEU A 1 110 ? 13.383 -7.838 -14.398 1.00 91.25 110 LEU A CA 1
ATOM 875 C C . LEU A 1 110 ? 12.033 -8.255 -14.970 1.00 91.25 110 LEU A C 1
ATOM 877 O O . LEU A 1 110 ? 11.412 -9.164 -14.424 1.00 91.25 110 LEU A O 1
ATOM 881 N N . THR A 1 111 ? 11.601 -7.658 -16.077 1.00 91.31 111 THR A N 1
ATOM 882 C CA . THR A 1 111 ? 10.361 -8.049 -16.766 1.00 91.31 111 THR A CA 1
ATOM 883 C C . THR A 1 111 ? 10.501 -9.428 -17.422 1.00 91.31 111 THR A C 1
ATOM 885 O O . THR A 1 111 ? 11.610 -9.907 -17.684 1.00 91.31 111 THR A O 1
ATOM 888 N N . GLY A 1 112 ? 9.380 -10.081 -17.751 1.00 88.31 112 GLY A N 1
ATOM 889 C CA . GLY A 1 112 ? 9.407 -11.356 -18.482 1.00 88.31 112 GLY A CA 1
ATOM 890 C C . GLY A 1 112 ? 10.140 -11.258 -19.828 1.00 88.31 112 GLY A C 1
ATOM 891 O O . GLY A 1 112 ? 10.872 -12.174 -20.213 1.00 88.31 112 GLY A O 1
ATOM 892 N N . ALA A 1 113 ? 10.013 -10.119 -20.514 1.00 86.44 113 ALA A N 1
ATOM 893 C CA . ALA A 1 113 ? 10.683 -9.869 -21.786 1.00 86.44 113 ALA A CA 1
ATOM 894 C C . ALA A 1 113 ? 12.191 -9.594 -21.626 1.00 86.44 113 ALA A C 1
ATOM 896 O O . ALA A 1 113 ? 12.984 -10.092 -22.425 1.00 86.44 113 ALA A O 1
ATOM 897 N N . GLU A 1 114 ? 12.606 -8.878 -20.576 1.00 90.12 114 GLU A N 1
ATOM 898 C CA . GLU A 1 114 ? 14.024 -8.678 -20.233 1.00 90.12 114 GLU A CA 1
ATOM 899 C C . GLU A 1 114 ? 14.713 -10.001 -19.869 1.00 90.12 114 GLU A C 1
ATOM 901 O O . GLU A 1 114 ? 15.827 -10.254 -20.325 1.00 90.12 114 GLU A O 1
ATOM 906 N N . ARG A 1 115 ? 14.044 -10.894 -19.123 1.00 88.94 115 ARG A N 1
ATOM 907 C CA . ARG A 1 115 ? 14.569 -12.247 -18.848 1.00 88.94 115 ARG A CA 1
ATOM 908 C C . ARG A 1 115 ? 14.743 -13.066 -20.126 1.00 88.94 115 ARG A C 1
ATOM 910 O O . ARG A 1 115 ? 15.762 -13.735 -20.284 1.00 88.94 115 ARG A O 1
ATOM 917 N N . GLY A 1 116 ? 13.785 -12.981 -21.053 1.00 84.31 116 GLY A N 1
ATOM 918 C CA . GLY A 1 116 ? 13.898 -13.596 -22.378 1.00 84.31 116 GLY A CA 1
ATOM 919 C C . GLY A 1 116 ? 15.068 -13.036 -23.194 1.00 84.31 116 GLY A C 1
ATOM 920 O O . GLY A 1 116 ? 15.802 -13.799 -23.820 1.00 84.31 116 GLY A O 1
ATOM 921 N N . TRP A 1 117 ? 15.290 -11.720 -23.140 1.00 84.00 117 TRP A N 1
ATOM 922 C CA . TRP A 1 117 ? 16.424 -11.064 -23.794 1.00 84.00 117 TRP A CA 1
ATOM 923 C C . TRP A 1 117 ? 17.769 -11.486 -23.179 1.00 84.00 117 TRP A C 1
ATOM 925 O O . TRP A 1 117 ? 18.680 -11.848 -23.925 1.00 84.00 117 TRP A O 1
ATOM 935 N N . ARG A 1 118 ? 17.881 -11.541 -21.843 1.00 83.12 118 ARG A N 1
ATOM 936 C CA . ARG A 1 118 ? 19.078 -12.053 -21.153 1.00 83.12 118 ARG A CA 1
ATOM 937 C C . ARG A 1 118 ? 19.385 -13.499 -21.551 1.00 83.12 118 ARG A C 1
ATOM 939 O O . ARG A 1 118 ? 20.495 -13.783 -21.987 1.00 83.12 118 ARG A O 1
ATOM 946 N N . ALA A 1 119 ? 18.391 -14.387 -21.505 1.00 82.31 119 ALA A N 1
ATOM 947 C CA . ALA A 1 119 ? 18.569 -15.785 -21.900 1.00 82.31 119 ALA A CA 1
ATOM 948 C C . ALA A 1 119 ? 19.000 -15.940 -23.375 1.00 82.31 119 ALA A C 1
ATOM 950 O O . ALA A 1 119 ? 19.813 -16.804 -23.698 1.00 82.31 119 ALA A O 1
ATOM 951 N N . ALA A 1 120 ? 18.495 -15.089 -24.276 1.00 75.62 120 ALA A N 1
ATOM 952 C CA . ALA A 1 120 ? 18.917 -15.081 -25.676 1.00 75.62 120 ALA A CA 1
ATOM 953 C C . ALA A 1 120 ? 20.373 -14.611 -25.862 1.00 75.62 120 ALA A C 1
ATOM 955 O O . ALA A 1 120 ? 21.062 -15.121 -26.746 1.00 75.62 120 ALA A O 1
ATOM 956 N N . ALA A 1 121 ? 20.856 -13.678 -25.034 1.00 71.88 121 ALA A N 1
ATOM 957 C CA . ALA A 1 121 ? 22.258 -13.262 -25.033 1.00 71.88 121 ALA A CA 1
ATOM 958 C C . ALA A 1 121 ? 23.195 -14.404 -24.599 1.00 71.88 121 ALA A C 1
ATOM 960 O O . ALA A 1 121 ? 24.185 -14.671 -25.281 1.00 71.88 121 ALA A O 1
ATOM 961 N N . ASP A 1 122 ? 22.841 -15.116 -23.524 1.00 69.25 122 ASP A N 1
ATOM 962 C CA . ASP A 1 122 ? 23.654 -16.204 -22.962 1.00 69.25 122 ASP A CA 1
ATOM 963 C C . ASP A 1 122 ? 23.822 -17.386 -23.945 1.00 69.25 122 ASP A C 1
ATOM 965 O O . ASP A 1 122 ? 24.899 -17.974 -24.045 1.00 69.25 122 ASP A O 1
ATOM 969 N N . VAL A 1 123 ? 22.781 -17.720 -24.722 1.00 64.12 123 VAL A N 1
ATOM 970 C CA . VAL A 1 123 ? 22.784 -18.868 -25.658 1.00 64.12 123 VAL A CA 1
ATOM 971 C C . VAL A 1 123 ? 23.665 -18.650 -26.894 1.00 64.12 123 VAL A C 1
ATOM 973 O O . VAL A 1 123 ? 24.216 -19.611 -27.432 1.00 64.12 123 VAL A O 1
ATOM 976 N N . VAL A 1 124 ? 23.795 -17.413 -27.381 1.00 54.84 124 VAL A N 1
ATOM 977 C CA . VAL A 1 124 ? 24.475 -17.134 -28.663 1.00 54.84 124 VAL A CA 1
ATOM 978 C C . VAL A 1 124 ? 26.003 -17.078 -28.511 1.00 54.84 124 VAL A C 1
ATOM 980 O O . VAL A 1 124 ? 26.719 -17.143 -29.509 1.00 54.84 124 VAL A O 1
ATOM 983 N N . GLY A 1 125 ? 26.531 -16.951 -27.287 1.00 47.56 125 GLY A N 1
ATOM 984 C CA . GLY A 1 125 ? 27.975 -16.848 -27.018 1.00 47.56 125 GLY A CA 1
ATOM 985 C C . GLY A 1 125 ? 28.643 -15.581 -27.579 1.00 47.56 125 GLY A C 1
ATOM 986 O O . GLY A 1 125 ? 29.844 -15.376 -27.407 1.00 47.56 125 GLY A O 1
ATOM 987 N N . ALA A 1 126 ? 27.876 -14.715 -28.243 1.00 46.19 126 ALA A N 1
ATOM 988 C CA . ALA A 1 126 ? 28.297 -13.390 -28.657 1.00 46.19 126 ALA A CA 1
ATOM 989 C C . ALA A 1 126 ? 28.164 -12.421 -27.480 1.00 46.19 126 ALA A C 1
ATOM 991 O O . ALA A 1 126 ? 27.193 -12.479 -26.728 1.00 46.19 126 ALA A O 1
ATOM 992 N N . VAL A 1 127 ? 29.102 -11.478 -27.360 1.00 50.09 127 VAL A N 1
ATOM 993 C CA . VAL A 1 127 ? 29.018 -10.396 -26.369 1.00 50.09 127 VAL A CA 1
ATOM 994 C C . VAL A 1 127 ? 27.856 -9.473 -26.738 1.00 50.09 127 VAL A C 1
ATOM 996 O O . VAL A 1 127 ? 28.016 -8.505 -27.489 1.00 50.09 127 VAL A O 1
ATOM 999 N N . ALA A 1 128 ? 26.669 -9.787 -26.220 1.00 64.31 128 ALA A N 1
ATOM 1000 C CA . ALA A 1 128 ? 25.495 -8.947 -26.351 1.00 64.31 128 ALA A CA 1
ATOM 1001 C C . ALA A 1 128 ? 25.801 -7.601 -25.690 1.00 64.31 128 ALA A C 1
ATOM 1003 O O . ALA A 1 128 ? 25.983 -7.501 -24.476 1.00 64.31 128 ALA A O 1
ATOM 1004 N N . THR A 1 129 ? 25.942 -6.580 -26.529 1.00 73.31 129 THR A N 1
ATOM 1005 C CA . THR A 1 129 ? 26.311 -5.236 -26.103 1.00 73.31 129 THR A CA 1
ATOM 1006 C C . THR A 1 129 ? 25.061 -4.378 -26.088 1.00 73.31 129 THR A C 1
ATOM 1008 O O . THR A 1 129 ? 24.423 -4.209 -27.129 1.00 73.31 129 THR A O 1
ATOM 1011 N N . VAL A 1 130 ? 24.717 -3.849 -24.919 1.00 81.19 130 VAL A N 1
ATOM 1012 C CA . VAL A 1 130 ? 23.637 -2.877 -24.756 1.00 81.19 130 VAL A CA 1
ATOM 1013 C C . VAL A 1 130 ? 24.231 -1.486 -24.935 1.00 81.19 130 VAL A C 1
ATOM 1015 O O . VAL A 1 130 ? 25.234 -1.155 -24.306 1.00 81.19 130 VAL A O 1
ATOM 1018 N N . VAL A 1 131 ? 23.645 -0.678 -25.815 1.00 81.38 131 VAL A N 1
ATOM 1019 C CA . VAL A 1 131 ? 24.077 0.704 -26.048 1.00 81.38 131 VAL A CA 1
ATOM 1020 C C . VAL A 1 131 ? 23.148 1.639 -25.292 1.00 81.38 131 VAL A C 1
ATOM 1022 O O . VAL A 1 131 ? 21.956 1.706 -25.592 1.00 81.38 131 VAL A O 1
ATOM 1025 N N . ALA A 1 132 ? 23.694 2.356 -24.315 1.00 82.69 132 ALA A N 1
ATOM 1026 C CA . ALA A 1 132 ? 22.950 3.268 -23.462 1.00 82.69 132 ALA A CA 1
ATOM 1027 C C . ALA A 1 132 ? 23.500 4.705 -23.594 1.00 82.69 132 ALA A C 1
ATOM 1029 O O . ALA A 1 132 ? 24.711 4.903 -23.470 1.00 82.69 132 ALA A O 1
ATOM 1030 N N . PRO A 1 133 ? 22.647 5.715 -23.825 1.00 75.94 133 PRO A N 1
ATOM 1031 C CA . PRO A 1 133 ? 23.051 7.118 -23.813 1.00 75.94 133 PRO A CA 1
ATOM 1032 C C . PRO A 1 133 ? 23.356 7.549 -22.371 1.00 75.94 133 PRO A C 1
ATOM 1034 O O . PRO A 1 133 ? 22.533 7.332 -21.479 1.00 75.94 133 PRO A O 1
ATOM 1037 N N . LEU A 1 134 ? 24.548 8.102 -22.137 1.00 77.94 134 LEU A N 1
ATOM 1038 C CA . LEU A 1 134 ? 25.077 8.468 -20.817 1.00 77.94 134 LEU A CA 1
ATOM 1039 C C . LEU A 1 134 ? 26.024 9.666 -20.931 1.00 77.94 134 LEU A C 1
ATOM 1041 O O . LEU A 1 134 ? 27.022 9.573 -21.643 1.00 77.94 134 LEU A O 1
ATOM 1045 N N . GLY A 1 135 ? 25.741 10.772 -20.232 1.00 71.12 135 GLY A N 1
ATOM 1046 C CA . GLY A 1 135 ? 26.663 11.910 -20.121 1.00 71.12 135 GLY A CA 1
ATOM 1047 C C . GLY A 1 135 ? 27.152 12.485 -21.460 1.00 71.12 135 GLY A C 1
ATOM 1048 O O . GLY A 1 135 ? 28.319 12.855 -21.573 1.00 71.12 135 GLY A O 1
ATOM 1049 N N . GLY A 1 136 ? 26.300 12.512 -22.493 1.00 71.00 136 GLY A N 1
ATOM 1050 C CA . GLY A 1 136 ? 26.666 12.958 -23.847 1.00 71.00 136 GLY A CA 1
ATOM 1051 C C . GLY A 1 136 ? 27.382 11.926 -24.729 1.00 71.00 136 GLY A C 1
ATOM 1052 O O . GLY A 1 136 ? 27.803 12.269 -25.832 1.00 71.00 136 GLY A O 1
ATOM 1053 N N . ALA A 1 137 ? 27.522 10.673 -24.285 1.00 74.31 137 ALA A N 1
ATOM 1054 C CA . ALA A 1 137 ? 28.143 9.587 -25.044 1.00 74.31 137 ALA A CA 1
ATOM 1055 C C . ALA A 1 137 ? 27.197 8.393 -25.250 1.00 74.31 137 ALA A C 1
ATOM 1057 O O . ALA A 1 137 ? 26.253 8.173 -24.488 1.00 74.31 137 ALA A O 1
ATOM 1058 N N . LEU A 1 138 ? 27.472 7.587 -26.278 1.00 78.19 138 LEU A N 1
ATOM 1059 C CA . LEU A 1 138 ? 26.880 6.260 -26.443 1.00 78.19 138 LEU A CA 1
ATOM 1060 C C . LEU A 1 138 ? 27.774 5.224 -25.761 1.00 78.19 138 LEU A C 1
ATOM 1062 O O . LEU A 1 138 ? 28.814 4.819 -26.287 1.00 78.19 138 LEU A O 1
ATOM 1066 N N . CYS A 1 139 ? 27.365 4.796 -24.572 1.00 81.06 139 CYS A N 1
ATOM 1067 C CA . CYS A 1 139 ? 28.102 3.828 -23.780 1.00 81.06 139 CYS A CA 1
ATOM 1068 C C . CYS A 1 139 ? 27.732 2.398 -24.174 1.00 81.06 139 CYS A C 1
ATOM 1070 O O . CYS A 1 139 ? 26.566 2.007 -24.139 1.00 81.06 139 CYS A O 1
ATOM 1072 N N . LEU A 1 140 ? 28.745 1.612 -24.530 1.00 82.50 140 LEU A N 1
ATOM 1073 C CA . LEU A 1 140 ? 28.644 0.183 -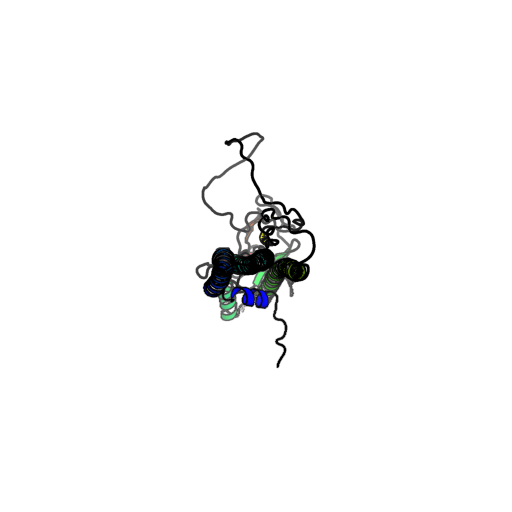24.791 1.00 82.50 140 LEU A CA 1
ATOM 1074 C C . LEU A 1 140 ? 28.819 -0.580 -23.470 1.00 82.50 140 LEU A C 1
ATOM 1076 O O . LEU A 1 140 ? 29.883 -0.507 -22.849 1.00 82.50 140 LEU A O 1
ATOM 1080 N N . LEU A 1 141 ? 27.781 -1.315 -23.075 1.00 80.88 141 LEU A N 1
ATOM 1081 C CA . LEU A 1 141 ? 27.678 -2.091 -21.839 1.00 80.88 141 LEU A CA 1
ATOM 1082 C C . LEU A 1 141 ? 27.606 -3.586 -22.159 1.00 80.88 141 LEU A C 1
ATOM 1084 O O . LEU A 1 141 ? 26.937 -3.982 -23.115 1.00 80.88 141 LEU A O 1
ATOM 1088 N N . GLY A 1 142 ? 28.232 -4.434 -21.343 1.00 82.81 142 GLY A N 1
ATOM 1089 C CA . GLY A 1 142 ? 27.949 -5.870 -21.383 1.00 82.81 142 GLY A CA 1
ATOM 1090 C C . GLY A 1 142 ? 26.519 -6.146 -20.909 1.00 82.81 142 GLY A C 1
ATOM 1091 O O . GLY A 1 142 ? 26.063 -5.516 -19.956 1.00 82.81 142 GLY A O 1
ATOM 1092 N N . ALA A 1 143 ? 25.809 -7.084 -21.544 1.00 81.50 143 ALA A N 1
ATOM 1093 C CA . ALA A 1 143 ? 24.442 -7.436 -21.146 1.00 81.50 143 ALA A CA 1
ATOM 1094 C C . ALA A 1 143 ? 24.336 -7.842 -19.666 1.00 81.50 143 ALA A C 1
ATOM 1096 O O . ALA A 1 143 ? 23.381 -7.456 -18.999 1.00 81.50 143 ALA A O 1
ATOM 1097 N N . GLU A 1 144 ? 25.328 -8.563 -19.132 1.00 83.00 144 GLU A N 1
ATOM 1098 C CA . GLU A 1 144 ? 25.363 -8.910 -17.710 1.00 83.00 144 GLU A CA 1
ATOM 1099 C C . GLU A 1 144 ? 25.392 -7.665 -16.814 1.00 83.00 144 GLU A C 1
ATOM 1101 O O . GLU A 1 144 ? 24.500 -7.531 -15.980 1.00 83.00 144 GLU A O 1
ATOM 1106 N N . THR A 1 145 ? 26.336 -6.743 -17.050 1.00 84.44 145 THR A N 1
ATOM 1107 C CA . THR A 1 145 ? 26.472 -5.462 -16.333 1.00 84.44 145 THR A CA 1
ATOM 1108 C C . THR A 1 145 ? 25.199 -4.618 -16.428 1.00 84.44 145 THR A C 1
ATOM 1110 O O . THR A 1 145 ? 24.732 -4.072 -15.435 1.00 84.44 145 THR A O 1
ATOM 1113 N N . TYR A 1 146 ? 24.599 -4.538 -17.619 1.00 86.31 146 TYR A N 1
ATOM 1114 C CA . TYR A 1 146 ? 23.348 -3.810 -17.827 1.00 86.31 146 TYR A CA 1
ATOM 1115 C C . TYR A 1 146 ? 22.202 -4.387 -16.984 1.00 86.31 146 TYR A C 1
ATOM 1117 O O . TYR A 1 146 ? 21.538 -3.649 -16.260 1.00 86.31 146 TYR A O 1
ATOM 1125 N N . PHE A 1 147 ? 21.979 -5.705 -17.045 1.00 89.38 147 PHE A N 1
ATOM 1126 C CA . PHE A 1 147 ? 20.893 -6.340 -16.299 1.00 89.38 147 PHE A CA 1
ATOM 1127 C C . PHE A 1 147 ? 21.151 -6.394 -14.788 1.00 89.38 147 PHE A C 1
ATOM 1129 O O . PHE A 1 147 ? 20.181 -6.370 -14.033 1.00 89.38 147 PHE A O 1
ATOM 1136 N N . SER A 1 148 ? 22.409 -6.463 -14.330 1.00 88.69 148 SER A N 1
ATOM 1137 C CA . SER A 1 148 ? 22.724 -6.392 -12.898 1.00 88.69 148 SER A CA 1
ATOM 1138 C C . SER A 1 148 ? 22.435 -5.003 -12.338 1.00 88.69 148 SER A C 1
ATOM 1140 O O . SER A 1 148 ? 21.675 -4.899 -11.380 1.00 88.69 148 SER A O 1
ATOM 1142 N N . SER A 1 149 ? 22.944 -3.942 -12.973 1.00 88.19 149 SER A N 1
ATOM 1143 C CA . SER A 1 149 ? 22.725 -2.569 -12.502 1.00 88.19 149 SER A CA 1
ATOM 1144 C C . SER A 1 149 ? 21.257 -2.145 -12.627 1.00 88.19 149 SER A C 1
ATOM 1146 O O . SER A 1 149 ? 20.737 -1.495 -11.728 1.00 88.19 149 SER A O 1
ATOM 1148 N N . LEU A 1 150 ? 20.536 -2.584 -13.669 1.00 89.62 150 LEU A N 1
ATOM 1149 C CA . LEU A 1 150 ? 19.088 -2.357 -13.783 1.00 89.62 150 LEU A CA 1
ATOM 1150 C C . LEU A 1 150 ? 18.294 -3.051 -12.661 1.00 89.62 150 LEU A C 1
ATOM 1152 O O . LEU A 1 150 ? 17.344 -2.476 -12.129 1.00 89.62 150 LEU A O 1
ATOM 1156 N N . ALA A 1 151 ? 18.664 -4.284 -12.298 1.00 90.75 151 ALA A N 1
ATOM 1157 C CA . ALA A 1 151 ? 18.021 -5.002 -11.200 1.00 90.75 151 ALA A CA 1
ATOM 1158 C C . ALA A 1 151 ? 18.345 -4.374 -9.833 1.00 90.75 151 ALA A C 1
ATOM 1160 O O . ALA A 1 151 ? 17.473 -4.331 -8.968 1.00 90.75 151 ALA A O 1
ATOM 1161 N N . GLU A 1 152 ? 19.564 -3.864 -9.645 1.00 90.12 152 GLU A N 1
ATOM 1162 C CA . GLU A 1 152 ? 19.987 -3.151 -8.436 1.00 90.12 152 GLU A CA 1
ATOM 1163 C C . GLU A 1 152 ? 19.278 -1.798 -8.278 1.00 90.12 152 GLU A C 1
ATOM 1165 O O . GLU A 1 152 ? 18.750 -1.504 -7.207 1.00 90.12 152 GLU A O 1
ATOM 1170 N N . GLU A 1 153 ? 19.171 -1.013 -9.351 1.00 89.69 153 GLU A N 1
ATOM 1171 C CA . GLU A 1 153 ? 18.454 0.266 -9.355 1.00 89.69 153 GLU A CA 1
ATOM 1172 C C . GLU A 1 153 ? 16.967 0.072 -9.023 1.00 89.69 153 GLU A C 1
ATOM 1174 O O . GLU A 1 153 ? 16.440 0.708 -8.114 1.00 89.69 153 GLU A O 1
ATOM 1179 N N . ARG A 1 154 ? 16.308 -0.904 -9.656 1.00 91.50 154 ARG A N 1
ATOM 1180 C CA . ARG A 1 154 ? 14.926 -1.288 -9.322 1.00 91.50 154 ARG A CA 1
ATOM 1181 C C . ARG A 1 154 ? 14.764 -1.864 -7.922 1.00 91.50 154 ARG A C 1
ATOM 1183 O O . ARG A 1 154 ? 13.709 -1.698 -7.312 1.00 91.50 154 ARG A O 1
ATOM 1190 N N . HIS A 1 155 ? 15.772 -2.565 -7.406 1.00 92.06 155 HIS A N 1
ATOM 1191 C CA . HIS A 1 155 ? 15.754 -3.018 -6.021 1.00 92.06 155 HIS A CA 1
ATOM 1192 C C . HIS A 1 155 ? 15.767 -1.813 -5.079 1.00 92.06 155 HIS A C 1
ATOM 1194 O O . HIS A 1 155 ? 14.948 -1.774 -4.165 1.00 92.06 155 HIS A O 1
ATOM 1200 N N . ARG A 1 156 ? 16.614 -0.814 -5.354 1.00 90.12 156 ARG A N 1
ATOM 1201 C CA . ARG A 1 156 ? 16.697 0.454 -4.620 1.00 90.12 156 ARG A CA 1
ATOM 1202 C C . ARG A 1 156 ? 15.367 1.218 -4.657 1.00 90.12 156 ARG A C 1
ATOM 1204 O O . ARG A 1 156 ? 14.815 1.462 -3.589 1.00 90.12 156 ARG A O 1
ATOM 1211 N N . GLU A 1 157 ? 14.789 1.456 -5.842 1.00 90.19 157 GLU A N 1
ATOM 1212 C CA . GLU A 1 157 ? 13.451 2.069 -6.001 1.00 90.19 157 GLU A CA 1
ATOM 1213 C C . GLU A 1 157 ? 12.391 1.362 -5.143 1.00 90.19 157 GLU A C 1
ATOM 1215 O O . GLU A 1 157 ? 11.610 1.988 -4.424 1.00 90.19 157 GLU A O 1
ATOM 1220 N N . ARG A 1 158 ? 12.373 0.026 -5.205 1.00 93.00 158 ARG A N 1
ATOM 1221 C CA . ARG A 1 158 ? 11.401 -0.797 -4.490 1.00 93.00 158 ARG A CA 1
ATOM 1222 C C . ARG A 1 158 ? 11.588 -0.730 -2.979 1.00 93.00 158 ARG A C 1
ATOM 1224 O O . ARG A 1 158 ? 10.595 -0.661 -2.258 1.00 93.00 158 ARG A O 1
ATOM 1231 N N . GLU A 1 159 ? 12.823 -0.765 -2.489 1.00 93.56 159 GLU A N 1
ATOM 1232 C CA . GLU A 1 159 ? 13.111 -0.649 -1.059 1.00 93.56 159 GLU A CA 1
ATOM 1233 C C . GLU A 1 159 ? 12.750 0.744 -0.533 1.00 93.56 159 GLU A C 1
ATOM 1235 O O . GLU A 1 159 ? 12.091 0.830 0.500 1.00 93.56 159 GLU A O 1
ATOM 1240 N N . GLU A 1 160 ? 13.078 1.811 -1.268 1.00 91.88 160 GLU A N 1
ATOM 1241 C CA . GLU A 1 160 ? 12.732 3.196 -0.919 1.00 91.88 160 GLU A CA 1
ATOM 1242 C C . GLU A 1 160 ? 11.210 3.421 -0.895 1.00 91.88 160 GLU A C 1
ATOM 1244 O O . GLU A 1 160 ? 10.680 4.008 0.053 1.00 91.88 160 GLU A O 1
ATOM 1249 N N . TYR A 1 161 ? 10.470 2.895 -1.875 1.00 92.69 161 TYR A N 1
ATOM 1250 C CA . TYR A 1 161 ? 9.005 2.944 -1.879 1.00 92.69 161 TYR A CA 1
ATOM 1251 C C . TYR A 1 161 ? 8.402 2.183 -0.693 1.00 92.69 161 TYR A C 1
ATOM 1253 O O . TYR A 1 161 ? 7.583 2.724 0.057 1.00 92.69 161 TYR A O 1
ATOM 1261 N N . CYS A 1 162 ? 8.841 0.937 -0.474 1.00 94.31 162 CYS A N 1
ATOM 1262 C CA . CYS A 1 162 ? 8.366 0.129 0.648 1.00 94.31 162 CYS A CA 1
ATOM 1263 C C . CYS A 1 162 ? 8.719 0.770 1.999 1.00 94.31 162 CYS A C 1
ATOM 1265 O O . CYS A 1 162 ? 7.925 0.685 2.936 1.00 94.31 162 CYS A O 1
ATOM 1267 N N . GLN A 1 163 ? 9.875 1.434 2.105 1.00 95.06 163 GLN A N 1
ATOM 1268 C CA . GLN A 1 163 ? 10.281 2.192 3.284 1.00 95.06 163 GLN A CA 1
ATOM 1269 C C . GLN A 1 163 ? 9.314 3.346 3.557 1.00 95.06 163 GLN A C 1
ATOM 1271 O O . GLN A 1 163 ? 8.761 3.404 4.653 1.00 95.06 163 GLN A O 1
ATOM 1276 N N . ASN A 1 164 ? 9.038 4.201 2.568 1.00 94.19 164 ASN A N 1
ATOM 1277 C CA . ASN A 1 164 ? 8.111 5.328 2.722 1.00 94.19 164 ASN A CA 1
ATOM 1278 C C . ASN A 1 164 ? 6.697 4.876 3.140 1.00 94.19 164 ASN A C 1
ATOM 1280 O O . ASN A 1 164 ? 6.075 5.498 4.003 1.00 94.19 164 ASN A O 1
ATOM 1284 N N . VAL A 1 165 ? 6.186 3.775 2.573 1.00 94.94 165 VAL A N 1
ATOM 1285 C CA . VAL A 1 165 ? 4.886 3.199 2.972 1.00 94.94 165 VAL A CA 1
ATOM 1286 C C . VAL A 1 165 ? 4.930 2.656 4.406 1.00 94.94 165 VAL A C 1
ATOM 1288 O O . VAL A 1 165 ? 4.017 2.924 5.189 1.00 94.94 165 VAL A O 1
ATOM 1291 N N . ILE A 1 166 ? 5.991 1.935 4.788 1.00 94.75 166 ILE A N 1
ATOM 1292 C CA . ILE A 1 166 ? 6.168 1.410 6.153 1.00 94.75 166 ILE A CA 1
ATOM 1293 C C . ILE A 1 166 ? 6.305 2.542 7.180 1.00 94.75 166 ILE A C 1
ATOM 1295 O O . ILE A 1 166 ? 5.753 2.435 8.273 1.00 94.75 166 ILE A O 1
ATOM 1299 N N . GLU A 1 167 ? 7.019 3.621 6.864 1.00 94.50 167 GLU A N 1
ATOM 1300 C CA . GLU A 1 167 ? 7.203 4.765 7.763 1.00 94.50 167 GLU A CA 1
ATOM 1301 C C . GLU A 1 167 ? 5.887 5.510 8.009 1.00 94.50 167 GLU A C 1
ATOM 1303 O O . GLU A 1 167 ? 5.530 5.737 9.167 1.00 94.50 167 GLU A O 1
ATOM 1308 N N . GLN A 1 168 ? 5.113 5.790 6.955 1.00 95.88 168 GLN A N 1
ATOM 1309 C CA . GLN A 1 168 ? 3.770 6.371 7.078 1.00 95.88 168 GLN A CA 1
ATOM 1310 C C . GLN A 1 168 ? 2.813 5.457 7.860 1.00 95.88 168 GLN A C 1
ATOM 1312 O O . GLN A 1 168 ? 2.120 5.918 8.772 1.00 95.88 168 GLN A O 1
ATOM 1317 N N . MET A 1 169 ? 2.811 4.153 7.558 1.00 94.88 169 MET A N 1
ATOM 1318 C CA . MET A 1 169 ? 2.020 3.159 8.289 1.00 94.88 169 MET A CA 1
ATOM 1319 C C . MET A 1 169 ? 2.391 3.151 9.779 1.00 94.88 169 MET A C 1
ATOM 1321 O O . MET A 1 169 ? 1.511 3.238 10.631 1.00 94.88 169 MET A O 1
ATOM 1325 N N . ASN A 1 170 ? 3.683 3.100 10.112 1.00 93.88 170 ASN A N 1
ATOM 1326 C CA . ASN A 1 170 ? 4.156 3.089 11.496 1.00 93.88 170 ASN A CA 1
ATOM 1327 C C . ASN A 1 170 ? 3.824 4.391 12.237 1.00 93.88 170 ASN A C 1
ATOM 1329 O O . ASN A 1 170 ? 3.450 4.334 13.405 1.00 93.88 170 ASN A O 1
ATOM 1333 N N . ALA A 1 171 ? 3.935 5.555 11.590 1.00 94.06 171 ALA A N 1
ATOM 1334 C CA . ALA A 1 171 ? 3.551 6.833 12.188 1.00 94.06 171 ALA A CA 1
ATOM 1335 C C . ALA A 1 171 ? 2.060 6.845 12.566 1.00 94.06 171 ALA A C 1
ATOM 1337 O O . ALA A 1 171 ? 1.709 7.147 13.707 1.00 94.06 171 ALA A O 1
ATOM 1338 N N . SER A 1 172 ? 1.200 6.421 11.639 1.00 91.75 172 SER A N 1
ATOM 1339 C CA . SER A 1 172 ? -0.247 6.333 11.845 1.00 91.75 172 SER A CA 1
ATOM 1340 C C . SER A 1 172 ? -0.635 5.287 12.906 1.00 91.75 172 SER A C 1
ATOM 1342 O O . SER A 1 172 ? -1.448 5.560 13.789 1.00 91.75 172 SER A O 1
ATOM 1344 N N . LEU A 1 173 ? 0.018 4.118 12.921 1.00 94.00 173 LEU A N 1
ATOM 1345 C CA . LEU A 1 173 ? -0.186 3.098 13.958 1.00 94.00 173 LEU A CA 1
ATOM 1346 C C . LEU A 1 173 ? 0.300 3.548 15.346 1.00 94.00 173 LEU A C 1
ATOM 1348 O O . LEU A 1 173 ? -0.348 3.230 16.342 1.00 94.00 173 LEU A O 1
ATOM 1352 N N . ASN A 1 174 ? 1.394 4.311 15.432 1.00 93.88 174 ASN A N 1
ATOM 1353 C CA . ASN A 1 174 ? 1.864 4.899 16.690 1.00 93.88 174 ASN A CA 1
ATOM 1354 C C . ASN A 1 174 ? 0.896 5.970 17.215 1.00 93.88 174 ASN A C 1
ATOM 1356 O O . ASN A 1 174 ? 0.650 6.028 18.420 1.00 93.88 174 ASN A O 1
ATOM 1360 N N . GLU A 1 175 ? 0.297 6.780 16.335 1.00 91.62 175 GLU A N 1
ATOM 1361 C CA . GLU A 1 175 ? -0.776 7.698 16.732 1.00 91.62 175 GLU A CA 1
ATOM 1362 C C . GLU A 1 175 ? -2.011 6.925 17.225 1.00 91.62 175 GLU A C 1
ATOM 1364 O O . GLU A 1 175 ? -2.569 7.257 18.272 1.00 91.62 175 GLU A O 1
ATOM 1369 N N . GLY A 1 176 ? -2.388 5.839 16.542 1.00 90.69 176 GLY A N 1
ATOM 1370 C CA . GLY A 1 176 ? -3.431 4.914 16.994 1.00 90.69 176 GLY A CA 1
ATOM 1371 C C . GLY A 1 176 ? -3.149 4.339 18.383 1.00 90.69 176 GLY A C 1
ATOM 1372 O O . GLY A 1 176 ? -4.023 4.368 19.247 1.00 90.69 176 GLY A O 1
ATOM 1373 N N . ALA A 1 177 ? -1.918 3.899 18.646 1.00 91.38 177 ALA A N 1
ATOM 1374 C CA . ALA A 1 177 ? -1.503 3.416 19.962 1.00 91.38 177 ALA A CA 1
ATOM 1375 C C . ALA A 1 177 ? -1.584 4.512 21.044 1.00 91.38 177 ALA A C 1
ATOM 1377 O O . ALA A 1 177 ? -2.083 4.253 22.139 1.00 91.38 177 ALA A O 1
ATOM 1378 N N . GLY A 1 178 ? -1.172 5.747 20.735 1.00 89.06 178 GLY A N 1
ATOM 1379 C CA . GLY A 1 178 ? -1.309 6.889 21.647 1.00 89.06 178 GLY A CA 1
ATOM 1380 C C . GLY A 1 178 ? -2.769 7.238 21.959 1.00 89.06 178 GLY A C 1
ATOM 1381 O O . GLY A 1 178 ? -3.119 7.490 23.112 1.00 89.06 178 GLY A O 1
ATOM 1382 N N . ARG A 1 179 ? -3.652 7.183 20.954 1.00 87.00 179 ARG A N 1
ATOM 1383 C CA . ARG A 1 179 ? -5.101 7.371 21.136 1.00 87.00 179 ARG A CA 1
ATOM 1384 C C . ARG A 1 179 ? -5.721 6.241 21.962 1.00 87.00 179 ARG A C 1
ATOM 1386 O O . ARG A 1 179 ? -6.504 6.530 22.860 1.00 87.00 179 ARG A O 1
ATOM 1393 N N . MET A 1 180 ? -5.335 4.987 21.715 1.00 89.19 180 MET A N 1
ATOM 1394 C CA . MET A 1 180 ? -5.756 3.827 22.511 1.00 89.19 180 MET A CA 1
ATOM 1395 C C . MET A 1 180 ? -5.349 3.978 23.982 1.00 89.19 180 MET A C 1
ATOM 1397 O O . MET A 1 180 ? -6.171 3.753 24.866 1.00 89.19 180 MET A O 1
ATOM 1401 N N . GLN A 1 181 ? -4.122 4.433 24.260 1.00 88.44 181 GLN A N 1
ATOM 1402 C CA . GLN A 1 181 ? -3.694 4.730 25.629 1.00 88.44 181 GLN A CA 1
ATOM 1403 C C . GLN A 1 181 ? -4.580 5.812 26.266 1.00 88.44 181 GLN A C 1
ATOM 1405 O O . GLN A 1 181 ? -5.085 5.612 27.364 1.00 88.44 181 GLN A O 1
ATOM 1410 N N . GLY A 1 182 ? -4.885 6.894 25.541 1.00 84.44 182 GLY A N 1
ATOM 1411 C CA . GLY A 1 182 ? -5.815 7.925 26.014 1.00 84.44 182 GLY A CA 1
ATOM 1412 C C . GLY A 1 182 ? -7.251 7.429 26.255 1.00 84.44 182 GLY A C 1
ATOM 1413 O O . GLY A 1 182 ? -7.938 7.962 27.124 1.00 84.44 182 GLY A O 1
ATOM 1414 N N . VAL A 1 183 ? -7.719 6.408 25.528 1.00 83.56 183 VAL A N 1
ATOM 1415 C CA . VAL A 1 183 ? -9.003 5.730 25.798 1.00 83.56 183 VAL A CA 1
ATOM 1416 C C . VAL A 1 183 ? -8.919 4.892 27.077 1.00 83.56 183 VAL A C 1
ATOM 1418 O O . VAL A 1 183 ? -9.853 4.909 27.877 1.00 83.56 183 VAL A O 1
ATOM 1421 N N . ILE A 1 184 ? -7.805 4.194 27.311 1.00 81.75 184 ILE A N 1
ATOM 1422 C CA . ILE A 1 184 ? -7.562 3.417 28.537 1.00 81.75 184 ILE A CA 1
ATOM 1423 C C . ILE A 1 184 ? -7.505 4.344 29.762 1.00 81.75 184 ILE A C 1
ATOM 1425 O O . ILE A 1 184 ? -8.228 4.113 30.732 1.00 81.75 184 ILE A O 1
ATOM 1429 N N . ASP A 1 185 ? -6.725 5.424 29.694 1.00 80.31 185 ASP A N 1
ATOM 1430 C CA . ASP A 1 185 ? -6.506 6.361 30.804 1.00 80.31 185 ASP A CA 1
ATOM 1431 C C . ASP A 1 185 ? -7.815 7.054 31.234 1.00 80.31 185 ASP A C 1
ATOM 1433 O O . ASP A 1 185 ? -8.134 7.111 32.424 1.00 80.31 185 ASP A O 1
ATOM 1437 N N . LYS A 1 186 ? -8.652 7.467 30.268 1.00 70.25 186 LYS A N 1
ATOM 1438 C CA . LYS A 1 186 ? -10.004 8.012 30.515 1.00 70.25 186 LYS A CA 1
ATOM 1439 C C . LYS A 1 186 ? -10.950 7.043 31.232 1.00 70.25 186 LYS A C 1
ATOM 1441 O O . LYS A 1 186 ? -11.936 7.497 31.813 1.00 70.25 186 LYS A O 1
ATOM 1446 N N . GLY A 1 187 ? -10.698 5.735 31.172 1.00 57.84 187 GLY A N 1
ATOM 1447 C CA . GLY A 1 187 ? -11.446 4.737 31.941 1.00 57.84 187 GLY A CA 1
ATOM 1448 C C . GLY A 1 187 ? -11.098 4.754 33.431 1.00 57.84 187 GLY A C 1
ATOM 1449 O O . GLY A 1 187 ? -11.963 4.490 34.260 1.00 57.84 187 GLY A O 1
ATOM 1450 N N . GLY A 1 188 ? -9.859 5.118 33.782 1.00 51.31 188 GLY A N 1
ATOM 1451 C CA . GLY A 1 188 ? -9.411 5.242 35.173 1.00 51.31 188 GLY A CA 1
ATOM 1452 C C . GLY A 1 188 ? -9.949 6.490 35.882 1.00 51.31 188 GLY A C 1
ATOM 1453 O O . GLY A 1 188 ? -10.255 6.445 37.073 1.00 51.31 188 GLY A O 1
ATOM 1454 N N . GLU A 1 189 ? -10.121 7.596 35.155 1.00 46.62 189 GLU A N 1
ATOM 1455 C CA . GLU A 1 189 ? -10.660 8.854 35.689 1.00 46.62 189 GLU A CA 1
ATOM 1456 C C . GLU A 1 189 ? -12.199 8.893 35.626 1.00 46.62 189 GLU A C 1
ATOM 1458 O O . GLU A 1 189 ? -12.818 9.636 34.863 1.00 46.62 189 GLU A O 1
ATOM 1463 N N . ALA A 1 190 ? -12.848 8.082 36.467 1.00 44.81 190 ALA A N 1
ATOM 1464 C CA . ALA A 1 190 ? -14.308 8.093 36.626 1.00 44.81 190 ALA A CA 1
ATOM 1465 C C . ALA A 1 190 ? -14.854 9.342 37.363 1.00 44.81 190 ALA A C 1
ATOM 1467 O O . ALA A 1 190 ? -16.063 9.575 37.359 1.00 44.81 190 ALA A O 1
ATOM 1468 N N . ASN A 1 191 ? -13.984 10.162 37.965 1.00 40.66 191 ASN A N 1
ATOM 1469 C CA . ASN A 1 191 ? -14.341 11.415 38.637 1.00 40.66 191 ASN A CA 1
ATOM 1470 C C . ASN A 1 191 ? -13.999 12.635 37.765 1.00 40.66 191 ASN A C 1
ATOM 1472 O O . ASN A 1 191 ? -12.827 12.922 37.549 1.00 40.66 191 ASN A O 1
ATOM 1476 N N . ASP A 1 192 ? -15.031 13.363 37.318 1.00 37.38 192 ASP A N 1
ATOM 1477 C CA . ASP A 1 192 ? -15.330 14.753 37.757 1.00 37.38 192 ASP A CA 1
ATOM 1478 C C . ASP A 1 192 ? -16.069 15.607 36.691 1.00 37.38 192 ASP A C 1
ATOM 1480 O O . ASP A 1 192 ? -16.547 16.695 36.997 1.00 37.38 192 ASP A O 1
ATOM 1484 N N . SER A 1 193 ? -16.216 15.163 35.426 1.00 40.50 193 SER A N 1
ATOM 1485 C CA . SER A 1 193 ? -16.792 16.052 34.380 1.00 40.50 193 SER A CA 1
ATOM 1486 C C . SER A 1 193 ? -17.526 15.413 33.180 1.00 40.50 193 SER A C 1
ATOM 1488 O O . SER A 1 193 ? -17.581 16.000 32.098 1.00 40.50 193 SER A O 1
ATOM 1490 N N . ARG A 1 194 ? -18.184 14.253 33.335 1.00 46.66 194 ARG A N 1
ATOM 1491 C CA . ARG A 1 194 ? -18.970 13.628 32.242 1.00 46.66 194 ARG A CA 1
ATOM 1492 C C . ARG A 1 194 ? -20.349 14.277 32.019 1.00 46.66 194 ARG A C 1
ATOM 1494 O O . ARG A 1 194 ? -21.391 13.673 32.266 1.00 46.66 194 ARG A O 1
ATOM 1501 N N . ILE A 1 195 ? -20.363 15.499 31.481 1.00 39.66 195 ILE A N 1
ATOM 1502 C CA . ILE A 1 195 ? -21.540 16.012 30.762 1.00 39.66 195 ILE A CA 1
ATOM 1503 C C . ILE A 1 195 ? -21.657 15.236 29.446 1.00 39.66 195 ILE A C 1
ATOM 1505 O O . ILE A 1 195 ? -20.736 15.228 28.635 1.00 39.66 195 ILE A O 1
ATOM 1509 N N . SER A 1 196 ? -22.814 14.608 29.229 1.00 41.94 196 SER A N 1
ATOM 1510 C CA . SER A 1 196 ? -23.157 13.843 28.024 1.00 41.94 196 SER A CA 1
ATOM 1511 C C . SER A 1 196 ? -23.331 14.740 26.782 1.00 41.94 196 SER A C 1
ATOM 1513 O O . SER A 1 196 ? -24.430 14.878 26.236 1.00 41.94 196 SER A O 1
ATOM 1515 N N . THR A 1 197 ? -22.250 15.335 26.286 1.00 38.94 197 THR A N 1
ATOM 1516 C CA . THR A 1 197 ? -22.163 15.756 24.883 1.00 38.94 197 THR A CA 1
ATOM 1517 C C . THR A 1 197 ? -21.888 14.536 24.017 1.00 38.94 197 THR A C 1
ATOM 1519 O O . THR A 1 197 ? -20.946 13.801 24.290 1.00 38.94 197 THR A O 1
ATOM 1522 N N . LYS A 1 198 ? -22.690 14.336 22.959 1.00 39.06 198 LYS A N 1
ATOM 1523 C CA . LYS A 1 198 ? -22.425 13.324 21.923 1.00 39.06 198 LYS A CA 1
ATOM 1524 C C . LYS A 1 198 ? -20.965 13.441 21.485 1.00 39.06 198 LYS A C 1
ATOM 1526 O O . LYS A 1 198 ? -20.614 14.456 20.881 1.00 39.06 198 LYS A O 1
ATOM 1531 N N . HIS A 1 199 ? -20.145 12.434 21.775 1.00 44.31 199 HIS A N 1
ATOM 1532 C CA . HIS A 1 199 ? -18.772 12.429 21.295 1.00 44.31 199 HIS A CA 1
ATOM 1533 C C . HIS A 1 199 ? -18.798 12.463 19.758 1.00 44.31 199 HIS A C 1
ATOM 1535 O O . HIS A 1 199 ? -19.489 11.638 19.146 1.00 44.31 199 HIS A O 1
ATOM 1541 N N . PRO A 1 200 ? -18.131 13.437 19.109 1.00 46.09 200 PRO A N 1
ATOM 1542 C CA . PRO A 1 200 ? -17.887 13.336 17.680 1.00 46.09 200 PRO A CA 1
ATOM 1543 C C . PRO A 1 200 ? -17.049 12.077 17.442 1.00 46.09 200 PRO A C 1
ATOM 1545 O O . PRO A 1 200 ? -16.197 11.749 18.268 1.00 46.09 200 PRO A O 1
ATOM 1548 N N . ALA A 1 201 ? -17.296 11.380 16.330 1.00 53.81 201 ALA A N 1
ATOM 1549 C CA . ALA A 1 201 ? -16.511 10.204 15.964 1.00 53.81 201 ALA A CA 1
ATOM 1550 C C . ALA A 1 201 ? -15.013 10.533 16.037 1.00 53.81 201 ALA A C 1
ATOM 1552 O O . ALA A 1 201 ? -14.604 11.619 15.605 1.00 53.81 201 ALA A O 1
ATOM 1553 N N . ALA A 1 202 ? -14.216 9.617 16.595 1.00 59.78 202 ALA A N 1
ATOM 1554 C CA . ALA A 1 202 ? -12.782 9.818 16.750 1.00 59.78 202 ALA A CA 1
ATOM 1555 C C . ALA A 1 202 ? -12.176 10.235 15.401 1.00 59.78 202 ALA A C 1
ATOM 1557 O O . ALA A 1 202 ? -12.375 9.547 14.395 1.00 59.78 202 ALA A O 1
ATOM 1558 N N . ALA A 1 203 ? -11.476 11.377 15.379 1.00 69.62 203 ALA A N 1
ATOM 1559 C CA . ALA A 1 203 ? -10.909 11.940 14.154 1.00 69.62 203 ALA A CA 1
ATOM 1560 C C . ALA A 1 203 ? -10.121 10.860 13.390 1.00 69.62 203 ALA A C 1
ATOM 1562 O O . ALA A 1 203 ? -9.459 10.062 14.048 1.00 69.62 203 ALA A O 1
ATOM 1563 N N . PRO A 1 204 ? -10.151 10.795 12.049 1.00 78.44 204 PRO A N 1
ATOM 1564 C CA . PRO A 1 204 ? -9.435 9.749 11.324 1.00 78.44 204 PRO A CA 1
ATOM 1565 C C . PRO A 1 204 ? -7.941 9.693 11.681 1.00 78.44 204 PRO A C 1
ATOM 1567 O O . PRO A 1 204 ? -7.315 10.720 11.959 1.00 78.44 204 PRO A O 1
ATOM 1570 N N . LEU A 1 205 ? -7.361 8.494 11.691 1.00 84.44 205 LEU A N 1
ATOM 1571 C CA . LEU A 1 205 ? -5.909 8.323 11.672 1.00 84.44 205 LEU A CA 1
ATOM 1572 C C . LEU A 1 205 ? -5.320 8.850 10.350 1.00 84.44 205 LEU A C 1
ATOM 1574 O O . LEU A 1 205 ? -6.016 8.835 9.326 1.00 84.44 205 LEU A O 1
ATOM 1578 N N . PRO A 1 206 ? -4.046 9.289 10.337 1.00 84.94 206 PRO A N 1
ATOM 1579 C CA . PRO A 1 206 ? -3.359 9.667 9.109 1.00 84.94 206 PRO A CA 1
ATOM 1580 C C . PRO A 1 206 ? -3.399 8.534 8.082 1.00 84.94 206 PRO A C 1
ATOM 1582 O O . PRO A 1 206 ? -3.058 7.388 8.386 1.00 84.94 206 PRO A O 1
ATOM 1585 N N . GLN A 1 207 ? -3.816 8.859 6.863 1.00 86.69 207 GLN A N 1
ATOM 1586 C CA . GLN A 1 207 ? -3.794 7.928 5.740 1.00 86.69 207 GLN A CA 1
ATOM 1587 C C . GLN A 1 207 ? -2.408 7.901 5.095 1.00 86.69 207 GLN A C 1
ATOM 1589 O O . GLN A 1 207 ? -1.685 8.896 5.114 1.00 86.69 207 GLN A O 1
ATOM 1594 N N . ILE A 1 208 ? -2.060 6.764 4.499 1.00 88.31 208 ILE A N 1
ATOM 1595 C CA . ILE A 1 208 ? -0.830 6.600 3.727 1.00 88.31 208 ILE A CA 1
ATOM 1596 C C . ILE A 1 208 ? -1.044 7.230 2.350 1.00 88.31 208 ILE A C 1
ATOM 1598 O O . ILE A 1 208 ? -1.918 6.809 1.592 1.00 88.31 208 ILE A O 1
ATOM 1602 N N . VAL A 1 209 ? -0.234 8.229 2.018 1.00 87.38 209 VAL A N 1
ATOM 1603 C CA . VAL A 1 209 ? -0.175 8.813 0.677 1.00 87.38 209 VAL A CA 1
ATOM 1604 C C . VAL A 1 209 ? 0.775 7.972 -0.169 1.00 87.38 209 VAL A C 1
ATOM 1606 O O . VAL A 1 209 ? 1.871 7.634 0.280 1.00 87.38 209 VAL A O 1
ATOM 1609 N N . ASP A 1 210 ? 0.359 7.637 -1.392 1.00 86.31 210 ASP A N 1
ATOM 1610 C CA . ASP A 1 210 ? 1.202 6.927 -2.355 1.00 86.31 210 ASP A CA 1
ATOM 1611 C C . ASP A 1 210 ? 2.470 7.753 -2.660 1.00 86.31 210 ASP A C 1
ATOM 1613 O O . ASP A 1 210 ? 2.342 8.858 -3.204 1.00 86.31 210 ASP A O 1
ATOM 1617 N N . PRO A 1 211 ? 3.684 7.249 -2.355 1.00 84.62 211 PRO A N 1
ATOM 1618 C CA . PRO A 1 211 ? 4.933 7.944 -2.668 1.00 84.62 211 PRO A CA 1
ATOM 1619 C C . PRO A 1 211 ? 5.061 8.336 -4.147 1.00 84.62 211 PRO A C 1
ATOM 1621 O O . PRO A 1 211 ? 5.650 9.367 -4.454 1.00 84.62 211 PRO A O 1
ATOM 1624 N N . ASN A 1 212 ? 4.444 7.579 -5.062 1.00 81.44 212 ASN A N 1
ATOM 1625 C CA . ASN A 1 212 ? 4.462 7.872 -6.498 1.00 81.44 212 ASN A CA 1
ATOM 1626 C C . ASN A 1 212 ? 3.674 9.136 -6.884 1.00 81.44 212 ASN A C 1
ATOM 1628 O O . ASN A 1 212 ? 3.941 9.735 -7.924 1.00 81.44 212 ASN A O 1
ATOM 1632 N N . LEU A 1 213 ? 2.691 9.540 -6.072 1.00 75.75 213 LEU A N 1
ATOM 1633 C CA . LEU A 1 213 ? 1.891 10.750 -6.298 1.00 75.75 213 LEU A CA 1
ATOM 1634 C C . LEU A 1 213 ? 2.533 11.991 -5.657 1.00 75.75 213 LEU A C 1
ATOM 1636 O O . LEU A 1 213 ? 2.220 13.121 -6.036 1.00 75.75 213 LEU A O 1
ATOM 1640 N N . GLY A 1 214 ? 3.437 11.787 -4.696 1.00 52.75 214 GLY A N 1
ATOM 1641 C CA . GLY A 1 214 ? 4.188 12.828 -4.006 1.00 52.75 214 GLY A CA 1
ATOM 1642 C C . GLY A 1 214 ? 5.599 12.986 -4.563 1.00 52.75 214 GLY A C 1
ATOM 1643 O O . GLY A 1 214 ? 6.556 12.523 -3.950 1.00 52.75 214 GLY A O 1
ATOM 1644 N N . GLY A 1 215 ? 5.745 13.704 -5.682 1.00 37.84 215 GLY A N 1
ATOM 1645 C CA . GLY A 1 215 ? 7.065 14.132 -6.163 1.00 37.84 215 GLY A CA 1
ATOM 1646 C C . GLY A 1 215 ? 7.865 14.901 -5.089 1.00 37.84 215 GLY A C 1
ATOM 1647 O O . GLY A 1 215 ? 7.274 15.428 -4.137 1.00 37.84 215 GLY A O 1
ATOM 1648 N N . PRO A 1 216 ? 9.205 14.993 -5.217 1.00 33.84 216 PRO A N 1
ATOM 1649 C CA . PRO A 1 216 ? 10.084 15.522 -4.172 1.00 33.84 216 PRO A CA 1
ATOM 1650 C C . PRO A 1 216 ? 9.726 16.975 -3.820 1.00 33.84 216 PRO A C 1
ATOM 1652 O O . PRO A 1 216 ? 10.047 17.910 -4.551 1.00 33.84 216 PRO A O 1
ATOM 1655 N N . GLY A 1 217 ? 9.027 17.146 -2.694 1.00 33.53 217 GLY A N 1
ATOM 1656 C CA . GLY A 1 217 ? 8.410 18.412 -2.281 1.00 33.53 217 GLY A CA 1
ATOM 1657 C C . GLY A 1 217 ? 7.039 18.271 -1.602 1.00 33.53 217 GLY A C 1
ATOM 1658 O O . GLY A 1 217 ? 6.603 19.211 -0.947 1.00 33.53 217 GLY A O 1
ATOM 1659 N N . GLY A 1 218 ? 6.381 17.107 -1.692 1.00 29.38 218 GLY A N 1
ATOM 1660 C CA . GLY A 1 218 ? 5.042 16.830 -1.135 1.00 29.38 218 GLY A CA 1
ATOM 1661 C C . GLY A 1 218 ? 4.896 16.787 0.399 1.00 29.38 218 GLY A C 1
ATOM 1662 O O . GLY A 1 218 ? 4.026 16.083 0.909 1.00 29.38 218 GLY A O 1
ATOM 1663 N N . ALA A 1 219 ? 5.715 17.517 1.159 1.00 34.19 219 ALA A N 1
ATOM 1664 C CA . ALA A 1 219 ? 5.583 17.611 2.611 1.00 34.19 219 ALA A CA 1
ATOM 1665 C C . ALA A 1 219 ? 4.505 18.639 3.010 1.00 34.19 219 ALA A C 1
ATOM 1667 O O . ALA A 1 219 ? 4.800 19.805 3.262 1.00 34.19 219 ALA A O 1
ATOM 1668 N N . GLY A 1 220 ? 3.259 18.171 3.132 1.00 29.44 220 GLY A N 1
ATOM 1669 C CA . GLY A 1 220 ? 2.221 18.839 3.922 1.00 29.44 220 GLY A CA 1
ATOM 1670 C C . GLY A 1 220 ? 1.021 19.390 3.150 1.00 29.44 220 GLY A C 1
ATOM 1671 O O . GLY A 1 220 ? 1.080 20.443 2.523 1.00 29.44 220 GLY A O 1
ATOM 1672 N N . SER A 1 221 ? -0.131 18.745 3.334 1.00 27.80 221 SER A N 1
ATOM 1673 C CA . SER A 1 221 ? -1.354 19.414 3.819 1.00 27.80 221 SER A CA 1
ATOM 1674 C C . SER A 1 221 ? -2.449 18.381 4.092 1.00 27.80 221 SER A C 1
ATOM 1676 O O . SER A 1 221 ? -3.142 17.918 3.193 1.00 27.80 221 SER A O 1
ATOM 1678 N N . GLY A 1 222 ? -2.625 18.020 5.363 1.00 27.02 222 GLY A N 1
ATOM 1679 C CA . GLY A 1 222 ? -3.835 17.331 5.801 1.00 27.02 222 GLY A CA 1
ATOM 1680 C C . GLY A 1 222 ? -4.932 18.346 6.121 1.00 27.02 222 GLY A C 1
ATOM 1681 O O . GLY A 1 222 ? -4.693 19.238 6.928 1.00 27.02 222 GLY A O 1
ATOM 1682 N N . ALA A 1 223 ? -6.114 18.196 5.517 1.00 27.16 223 ALA A N 1
ATOM 1683 C CA . ALA A 1 223 ? -7.416 18.621 6.052 1.00 27.16 223 ALA A CA 1
ATOM 1684 C C . ALA A 1 223 ? -8.529 18.188 5.080 1.00 27.16 223 ALA A C 1
ATOM 1686 O O . ALA A 1 223 ? -8.650 18.742 3.992 1.00 27.16 223 ALA A O 1
ATOM 1687 N N . GLY A 1 224 ? -9.347 17.201 5.461 1.00 22.58 224 GLY A N 1
ATOM 1688 C CA . GLY A 1 224 ? -10.324 16.592 4.551 1.00 22.58 224 GLY A CA 1
ATOM 1689 C C . GLY A 1 224 ? -11.606 16.094 5.216 1.00 22.58 224 GLY A C 1
ATOM 1690 O O . GLY A 1 224 ? -11.947 14.931 5.038 1.00 22.58 224 GLY A O 1
ATOM 1691 N N . ALA A 1 225 ? -12.303 16.947 5.978 1.00 23.83 225 ALA A N 1
ATOM 1692 C CA . ALA A 1 225 ? -13.715 16.786 6.372 1.00 23.83 225 ALA A CA 1
ATOM 1693 C C . ALA A 1 225 ? -14.227 18.043 7.123 1.00 23.83 225 ALA A C 1
ATOM 1695 O O . ALA A 1 225 ? -13.436 18.648 7.847 1.00 23.83 225 ALA A O 1
ATOM 1696 N N . PRO A 1 226 ? -15.541 18.361 7.121 1.00 37.16 226 PRO A N 1
ATOM 1697 C CA . PRO A 1 226 ? -16.533 18.118 6.065 1.00 37.16 226 PRO A CA 1
ATOM 1698 C C . PRO A 1 226 ? -17.505 19.306 5.813 1.00 37.16 226 PRO A C 1
ATOM 1700 O O . PRO A 1 226 ? -17.786 20.101 6.704 1.00 37.16 226 PRO A O 1
ATOM 1703 N N . GLY A 1 227 ? -18.164 19.306 4.646 1.00 22.48 227 GLY A N 1
ATOM 1704 C CA . GLY A 1 227 ? -19.482 19.938 4.453 1.00 22.48 227 GLY A CA 1
ATOM 1705 C C . GLY A 1 227 ? -19.515 21.382 3.925 1.00 22.48 227 GLY A C 1
ATOM 1706 O O . GLY A 1 227 ? -18.753 22.242 4.348 1.00 22.48 227 GLY A O 1
ATOM 1707 N N . GLY A 1 228 ? -20.467 21.641 3.022 1.00 22.47 228 GLY A N 1
ATOM 1708 C CA . GLY A 1 228 ? -20.751 22.963 2.449 1.00 22.47 228 GLY A CA 1
ATOM 1709 C C . GLY A 1 228 ? -21.077 22.871 0.959 1.00 22.47 228 GLY A C 1
ATOM 1710 O O . GLY A 1 228 ? -20.180 22.697 0.141 1.00 22.47 228 GLY A O 1
ATOM 1711 N N . ALA A 1 229 ? -22.360 22.949 0.604 1.00 27.95 229 ALA A N 1
ATOM 1712 C CA . ALA A 1 229 ? -22.776 23.071 -0.791 1.00 27.95 229 ALA A CA 1
ATOM 1713 C C . ALA A 1 229 ? -22.562 24.511 -1.284 1.00 27.95 229 ALA A C 1
ATOM 1715 O O . ALA A 1 229 ? -22.791 25.437 -0.512 1.00 27.95 229 ALA A O 1
ATOM 1716 N N . ASP A 1 230 ? -22.159 24.686 -2.547 1.00 26.56 230 ASP A N 1
ATOM 1717 C CA . ASP A 1 230 ? -22.947 25.439 -3.538 1.00 26.56 230 ASP A CA 1
ATOM 1718 C C . ASP A 1 230 ? -22.254 25.523 -4.916 1.00 26.56 230 ASP A C 1
ATOM 1720 O O . ASP A 1 230 ? -21.141 26.016 -5.046 1.00 26.56 230 ASP A O 1
ATOM 1724 N N . GLY A 1 231 ? -22.985 25.109 -5.959 1.00 23.95 231 GLY A N 1
ATOM 1725 C CA . GLY A 1 231 ? -23.026 25.806 -7.253 1.00 23.95 231 GLY A CA 1
ATOM 1726 C C . GLY A 1 231 ? -21.869 25.691 -8.267 1.00 23.95 231 GLY A C 1
ATOM 1727 O O . GLY A 1 231 ? -20.856 26.367 -8.153 1.00 23.95 231 GLY A O 1
ATOM 1728 N N . SER A 1 232 ? -22.202 25.090 -9.421 1.00 26.17 232 SER A N 1
ATOM 1729 C CA . SER A 1 232 ? -21.577 25.287 -10.755 1.00 26.17 232 SER A CA 1
ATOM 1730 C C . SER A 1 232 ? -20.240 24.561 -11.019 1.00 26.17 232 SER A C 1
ATOM 1732 O O . SER A 1 232 ? -19.344 24.569 -10.191 1.00 26.17 232 SER A O 1
ATOM 1734 N N . GLY A 1 233 ? -19.993 23.921 -12.169 1.00 25.19 233 GLY A N 1
ATOM 1735 C CA . GLY A 1 233 ? -20.810 23.751 -13.381 1.00 25.19 233 GLY A CA 1
ATOM 1736 C C . GLY A 1 233 ? -20.231 24.489 -14.595 1.00 25.19 233 GLY A C 1
ATOM 1737 O O . GLY A 1 233 ? -20.427 25.691 -14.723 1.00 25.19 233 GLY A O 1
ATOM 1738 N N . GLY A 1 234 ? -19.584 23.746 -15.504 1.00 23.95 234 GLY A N 1
ATOM 1739 C CA . GLY A 1 234 ? -18.895 24.265 -16.701 1.00 23.95 234 GLY A CA 1
ATOM 1740 C C . GLY A 1 234 ? -17.427 24.652 -16.429 1.00 23.95 234 GLY A C 1
ATOM 1741 O O . GLY A 1 234 ? -17.099 25.067 -15.328 1.00 23.95 234 GLY A O 1
ATOM 1742 N N . GLY A 1 235 ? -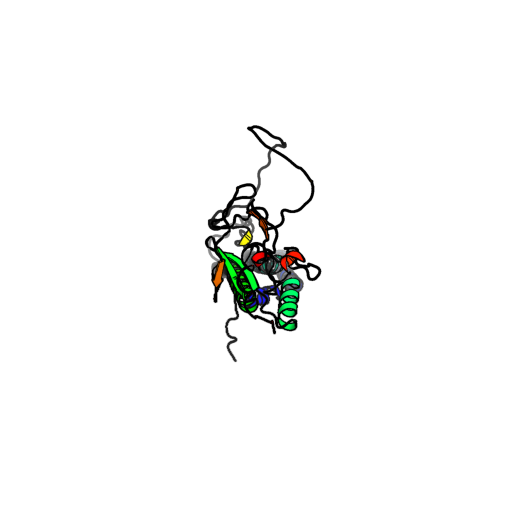16.467 24.507 -17.346 1.00 24.41 235 GLY A N 1
ATOM 1743 C CA . GLY A 1 235 ? -16.527 24.029 -18.732 1.00 24.41 235 GLY A CA 1
ATOM 1744 C C . GLY A 1 235 ? -15.991 25.074 -19.717 1.00 24.41 235 GLY A C 1
ATOM 1745 O O . GLY A 1 235 ? -16.623 26.113 -19.866 1.00 24.41 235 GLY A O 1
ATOM 1746 N N . LEU A 1 236 ? -14.917 24.731 -20.454 1.00 27.75 236 LEU A N 1
ATOM 1747 C CA . LEU A 1 236 ? -14.267 25.546 -21.511 1.00 27.75 236 LEU A CA 1
ATOM 1748 C C . LEU A 1 236 ? -13.549 26.813 -20.961 1.00 27.75 236 LEU A C 1
ATOM 1750 O O . LEU A 1 236 ? -13.941 27.343 -19.932 1.00 27.75 236 LEU A O 1
ATOM 1754 N N . GLY A 1 237 ? -12.484 27.370 -21.550 1.00 27.05 237 GLY A N 1
ATOM 1755 C CA . GLY A 1 237 ? -11.705 27.026 -22.748 1.00 27.05 237 GLY A CA 1
ATOM 1756 C C . GLY A 1 237 ? -11.114 28.300 -23.395 1.00 27.05 237 GLY A C 1
ATOM 1757 O O . GLY A 1 237 ? -11.824 29.294 -23.497 1.00 27.05 237 GLY A O 1
ATOM 1758 N N . GLY A 1 238 ? -9.854 28.268 -23.860 1.00 27.66 238 GLY A N 1
ATOM 1759 C CA . GLY A 1 238 ? -9.155 29.418 -24.483 1.00 27.66 238 GLY A CA 1
ATOM 1760 C C . GLY A 1 238 ? -8.552 30.416 -23.474 1.00 27.66 238 GLY A C 1
ATOM 1761 O O . GLY A 1 238 ? -8.951 30.435 -22.315 1.00 27.66 238 GLY A O 1
ATOM 1762 N N . ASP A 1 239 ? -7.569 31.252 -23.817 1.00 30.72 239 ASP A N 1
ATOM 1763 C CA . ASP A 1 239 ? -6.902 31.533 -25.106 1.00 30.72 239 ASP A CA 1
ATOM 1764 C C . ASP A 1 239 ? -5.492 32.094 -24.771 1.00 30.72 239 ASP A C 1
ATOM 1766 O O . ASP A 1 239 ? -5.374 32.891 -23.842 1.00 30.72 239 ASP A O 1
ATOM 1770 N N . GLY A 1 240 ? -4.363 31.580 -25.276 1.00 26.56 240 GLY A N 1
ATOM 1771 C CA . GLY A 1 240 ? -3.749 31.851 -26.594 1.00 26.56 240 GLY A CA 1
ATOM 1772 C C . GLY A 1 240 ? -2.253 32.189 -26.358 1.00 26.56 240 GLY A C 1
ATOM 1773 O O . GLY A 1 240 ? -1.892 32.526 -25.235 1.00 26.56 240 GLY A O 1
ATOM 1774 N N . SER A 1 241 ? -1.279 32.139 -27.278 1.00 30.62 241 SER A N 1
ATOM 1775 C CA . SER A 1 241 ? -1.195 31.898 -28.736 1.00 30.62 241 SER A CA 1
ATOM 1776 C C . SER A 1 241 ? 0.315 31.711 -29.099 1.00 30.62 241 SER A C 1
ATOM 1778 O O . SER A 1 241 ? 1.157 32.140 -28.314 1.00 30.62 241 SER A O 1
ATOM 1780 N N . THR A 1 242 ? 0.814 31.108 -30.195 1.00 35.06 242 THR A N 1
ATOM 1781 C CA . THR A 1 242 ? 0.250 30.289 -31.298 1.00 35.06 242 THR A CA 1
ATOM 1782 C C . THR A 1 242 ? 1.381 29.563 -32.069 1.00 35.06 242 THR A C 1
ATOM 1784 O O . THR A 1 242 ? 2.205 30.235 -32.681 1.00 35.06 242 THR A O 1
ATOM 1787 N N . GLY A 1 243 ? 1.326 28.226 -32.181 1.00 26.16 243 GLY A N 1
ATOM 1788 C CA . GLY A 1 243 ? 1.736 27.480 -33.397 1.00 26.16 243 GLY A CA 1
ATOM 1789 C C . GLY A 1 243 ? 3.209 27.043 -33.542 1.00 26.16 243 GLY A C 1
ATOM 1790 O O . GLY A 1 243 ? 4.104 27.655 -32.976 1.00 26.16 243 GLY A O 1
ATOM 1791 N N . ALA A 1 244 ? 3.542 25.994 -34.308 1.00 29.38 244 ALA A N 1
ATOM 1792 C CA . ALA A 1 244 ? 2.745 24.987 -35.041 1.00 29.38 244 ALA A CA 1
ATOM 1793 C C . ALA A 1 244 ? 3.608 23.702 -35.230 1.00 29.38 244 ALA A C 1
ATOM 1795 O O . ALA A 1 244 ? 4.824 23.784 -35.087 1.00 29.38 244 ALA A O 1
ATOM 1796 N N . GLY A 1 245 ? 3.092 22.505 -35.550 1.00 27.89 245 GLY A N 1
ATOM 1797 C CA . GLY A 1 245 ? 1.721 22.096 -35.894 1.00 27.89 245 GLY A CA 1
ATOM 1798 C C . GLY A 1 245 ? 1.445 20.608 -35.578 1.00 27.89 245 GLY A C 1
ATOM 1799 O O . GLY A 1 245 ? 2.156 20.018 -34.770 1.00 27.89 245 GLY A O 1
ATOM 1800 N N . GLY A 1 246 ? 0.385 20.038 -36.173 1.00 27.80 246 GLY A N 1
ATOM 1801 C CA . GLY A 1 246 ? -0.066 18.642 -35.975 1.00 27.80 246 GLY A CA 1
ATOM 1802 C C . GLY A 1 246 ? 0.937 17.571 -36.447 1.00 27.80 246 GLY A C 1
ATOM 1803 O O . GLY A 1 246 ? 1.996 17.905 -36.961 1.00 27.80 246 GLY A O 1
ATOM 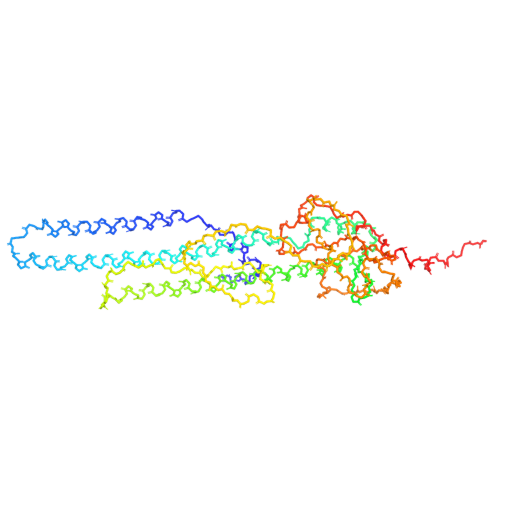1804 N N . ASP A 1 247 ? 0.691 16.271 -36.255 1.00 30.09 247 ASP A N 1
ATOM 1805 C CA . ASP A 1 247 ? -0.566 15.583 -36.597 1.00 30.09 247 ASP A CA 1
ATOM 1806 C C . ASP A 1 247 ? -1.243 14.811 -35.449 1.00 30.09 247 ASP A C 1
ATOM 1808 O O . ASP A 1 247 ? -0.605 14.332 -34.511 1.00 30.09 247 ASP A O 1
ATOM 1812 N N . GLY A 1 248 ? -2.568 14.660 -35.541 1.00 28.09 248 GLY A N 1
ATOM 1813 C CA . GLY A 1 248 ? -3.380 13.981 -34.530 1.00 28.09 248 GLY A CA 1
ATOM 1814 C C . GLY A 1 248 ? -3.602 12.490 -34.795 1.00 28.09 248 GLY A C 1
ATOM 1815 O O . GLY A 1 248 ? -3.931 12.084 -35.907 1.00 28.09 248 GLY A O 1
ATOM 1816 N N . SER A 1 249 ? -3.551 11.687 -33.731 1.00 26.72 249 SER A N 1
ATOM 1817 C CA . SER A 1 249 ? -4.292 10.426 -33.636 1.00 26.72 249 SER A CA 1
ATOM 1818 C C . SER A 1 249 ? -4.773 10.234 -32.199 1.00 26.72 249 SER A C 1
ATOM 1820 O O . SER A 1 249 ? -4.020 10.461 -31.250 1.00 26.72 249 SER A O 1
ATOM 1822 N N . ALA A 1 250 ? -6.046 9.882 -32.034 1.00 29.61 250 ALA A N 1
ATOM 1823 C CA . ALA A 1 250 ? -6.692 9.762 -30.732 1.00 29.61 250 ALA A CA 1
ATOM 1824 C C . ALA A 1 250 ? -6.437 8.388 -30.087 1.00 29.61 250 ALA A C 1
ATOM 1826 O O . ALA A 1 250 ? -6.348 7.377 -30.778 1.00 29.61 250 ALA A O 1
ATOM 1827 N N . GLY A 1 251 ? -6.409 8.338 -28.750 1.00 28.00 251 GLY A N 1
ATOM 1828 C CA . GLY A 1 251 ? -6.565 7.086 -27.995 1.00 28.00 251 GLY A CA 1
ATOM 1829 C C . GLY A 1 251 ? -5.309 6.234 -27.766 1.00 28.00 251 GLY A C 1
ATOM 1830 O O . GLY A 1 251 ? -5.444 5.089 -27.345 1.00 28.00 251 GLY A O 1
ATOM 1831 N N . GLY A 1 252 ? -4.103 6.756 -28.004 1.00 24.08 252 GLY A N 1
ATOM 1832 C CA . GLY A 1 252 ? -2.853 6.095 -27.610 1.00 24.08 252 GLY A CA 1
ATOM 1833 C C . GLY A 1 252 ? -2.326 6.632 -26.279 1.00 24.08 252 GLY A C 1
ATOM 1834 O O . GLY A 1 252 ? -2.048 7.827 -26.180 1.00 24.08 252 GLY A O 1
ATOM 1835 N N . GLY A 1 253 ? -2.161 5.766 -25.273 1.00 26.64 253 GLY A N 1
ATOM 1836 C CA . GLY A 1 253 ? -1.475 6.128 -24.028 1.00 26.64 253 GLY A CA 1
ATOM 1837 C C . GLY A 1 253 ? -0.055 6.635 -24.303 1.00 26.64 253 GLY A C 1
ATOM 1838 O O . GLY A 1 253 ? 0.610 6.155 -25.225 1.00 26.64 253 GLY A O 1
ATOM 1839 N N . VAL A 1 254 ? 0.405 7.621 -23.529 1.00 32.56 254 VAL A N 1
ATOM 1840 C CA . VAL A 1 254 ? 1.751 8.187 -23.691 1.00 32.56 254 VAL A CA 1
ATOM 1841 C C . VAL A 1 254 ? 2.776 7.099 -23.381 1.00 32.56 254 VAL A C 1
ATOM 1843 O O . VAL A 1 254 ? 2.945 6.703 -22.231 1.00 32.56 254 VAL A O 1
ATOM 1846 N N . LEU A 1 255 ? 3.450 6.595 -24.417 1.00 36.25 255 LEU A N 1
ATOM 1847 C CA . LEU A 1 255 ? 4.537 5.637 -24.250 1.00 36.25 255 LEU A CA 1
ATOM 1848 C C . LEU A 1 255 ? 5.672 6.309 -23.469 1.00 36.25 255 LEU A C 1
ATOM 1850 O O . LEU A 1 255 ? 6.225 7.319 -23.916 1.00 36.25 255 LEU A O 1
ATOM 1854 N N . ALA A 1 256 ? 6.019 5.740 -22.315 1.00 42.69 256 ALA A N 1
ATOM 1855 C CA . ALA A 1 256 ? 7.143 6.198 -21.510 1.00 42.69 256 ALA A CA 1
ATOM 1856 C C . ALA A 1 256 ? 8.423 6.237 -22.364 1.00 42.69 256 ALA A C 1
ATOM 1858 O O . ALA A 1 256 ? 8.773 5.254 -23.018 1.00 42.69 256 ALA A O 1
ATOM 1859 N N . GLY A 1 257 ? 9.093 7.393 -22.376 1.00 42.09 257 GLY A N 1
ATOM 1860 C CA . GLY A 1 257 ? 10.231 7.682 -23.255 1.00 42.09 257 GLY A CA 1
ATOM 1861 C C . GLY A 1 257 ? 9.938 8.674 -24.389 1.00 42.09 257 GLY A C 1
ATOM 1862 O O . GLY A 1 257 ? 10.882 9.137 -25.019 1.00 42.09 257 GLY A O 1
ATOM 1863 N N . ARG A 1 258 ? 8.676 9.064 -24.639 1.00 41.81 258 ARG A N 1
ATOM 1864 C CA . ARG A 1 258 ? 8.347 10.065 -25.681 1.00 41.81 258 ARG A CA 1
ATOM 1865 C C . ARG A 1 258 ? 8.853 11.480 -25.363 1.00 41.81 258 ARG A C 1
ATOM 1867 O O . ARG A 1 258 ? 9.249 12.191 -26.280 1.00 41.81 258 ARG A O 1
ATOM 1874 N N . ASP A 1 259 ? 8.883 11.837 -24.080 1.00 45.81 259 ASP A N 1
ATOM 1875 C CA . ASP A 1 259 ? 9.370 13.133 -23.576 1.00 45.81 259 ASP A CA 1
ATOM 1876 C C . ASP A 1 259 ? 10.818 13.065 -23.055 1.00 45.81 259 ASP A C 1
ATOM 1878 O O . ASP A 1 259 ? 11.351 14.045 -22.533 1.00 45.81 259 ASP A O 1
ATOM 1882 N N . TRP A 1 260 ? 11.471 11.903 -23.173 1.00 54.34 260 TRP A N 1
ATOM 1883 C CA . TRP A 1 260 ? 12.842 11.723 -22.709 1.00 54.34 260 TRP A CA 1
ATOM 1884 C C . TRP A 1 260 ? 13.814 12.483 -23.620 1.00 54.34 260 TRP A C 1
ATOM 1886 O O . TRP A 1 260 ? 13.898 12.235 -24.824 1.00 54.34 260 TRP A O 1
ATOM 1896 N N . ALA A 1 261 ? 14.567 13.407 -23.024 1.00 55.50 261 ALA A N 1
ATOM 1897 C CA . ALA A 1 261 ? 15.648 14.122 -23.681 1.00 55.50 261 ALA A CA 1
ATOM 1898 C C . ALA A 1 261 ? 16.991 13.539 -23.229 1.00 55.50 261 ALA A C 1
ATOM 1900 O O . ALA A 1 261 ? 17.385 13.662 -22.072 1.00 55.50 261 ALA A O 1
ATOM 1901 N N . SER A 1 262 ? 17.701 12.930 -24.169 1.00 59.72 262 SER A N 1
ATOM 1902 C CA . SER A 1 262 ? 19.081 12.471 -24.025 1.00 59.72 262 SER A CA 1
ATOM 1903 C C . SER A 1 262 ? 20.028 13.594 -23.593 1.00 59.72 262 SER A C 1
ATOM 1905 O O . SER A 1 262 ? 20.201 14.573 -24.325 1.00 59.72 262 SER A O 1
ATOM 1907 N N . GLU A 1 263 ? 20.703 13.423 -22.457 1.00 59.72 263 GLU A N 1
ATOM 1908 C CA . GLU A 1 263 ? 21.758 14.331 -21.994 1.00 59.72 263 GLU A CA 1
ATOM 1909 C C . GLU A 1 263 ? 22.841 14.515 -23.066 1.00 59.72 263 GLU A C 1
ATOM 1911 O O . GLU A 1 263 ? 23.506 13.556 -23.450 1.00 59.72 263 GLU A O 1
ATOM 1916 N N . GLY A 1 264 ? 23.034 15.749 -23.537 1.00 53.97 264 GLY A N 1
ATOM 1917 C CA . GLY A 1 264 ? 24.109 16.098 -24.471 1.00 53.97 264 GLY A CA 1
ATOM 1918 C C . GLY A 1 264 ? 23.856 15.804 -25.956 1.00 53.97 264 GLY A C 1
ATOM 1919 O O . GLY A 1 264 ? 24.736 16.103 -26.757 1.00 53.97 264 GLY A O 1
ATOM 1920 N N . PHE A 1 265 ? 22.683 15.294 -26.353 1.00 60.31 265 PHE A N 1
ATOM 1921 C CA . PHE A 1 265 ? 22.325 15.132 -27.774 1.00 60.31 265 PHE A CA 1
ATOM 1922 C C . PHE A 1 265 ? 21.216 16.111 -28.181 1.00 60.31 265 PHE A C 1
ATOM 1924 O O . PHE A 1 265 ? 20.471 16.635 -27.347 1.00 60.31 265 PHE A O 1
ATOM 1931 N N . ALA A 1 266 ? 21.098 16.361 -29.483 1.00 55.09 266 ALA A N 1
ATOM 1932 C CA . ALA A 1 266 ? 20.112 17.290 -30.016 1.00 55.09 266 ALA A CA 1
ATOM 1933 C C . ALA A 1 266 ? 18.686 16.700 -29.982 1.00 55.09 266 ALA A C 1
ATOM 1935 O O . ALA A 1 266 ? 18.484 15.493 -30.132 1.00 55.09 266 ALA A O 1
ATOM 1936 N N . ARG A 1 267 ? 17.678 17.567 -29.803 1.00 54.16 267 ARG A N 1
ATOM 1937 C CA . ARG A 1 267 ? 16.259 17.170 -29.870 1.00 54.16 267 ARG A CA 1
ATOM 1938 C C . ARG A 1 267 ? 15.896 16.634 -31.267 1.00 54.16 267 ARG A C 1
ATOM 1940 O O . ARG A 1 267 ? 16.478 17.113 -32.244 1.00 54.16 267 ARG A O 1
ATOM 1947 N N . PRO A 1 268 ? 14.869 15.763 -31.371 1.00 47.41 268 PRO A N 1
ATOM 1948 C CA . PRO A 1 268 ? 14.254 15.368 -32.636 1.00 47.41 268 PRO A CA 1
ATOM 1949 C C . PRO A 1 268 ? 14.082 16.538 -33.621 1.00 47.41 268 PRO A C 1
ATOM 1951 O O . PRO A 1 268 ? 13.281 17.441 -33.388 1.00 47.41 268 PRO A O 1
ATOM 1954 N N . GLY A 1 269 ? 14.842 16.513 -34.719 1.00 48.78 269 GLY A N 1
ATOM 1955 C CA . GLY A 1 269 ? 14.785 17.489 -35.816 1.00 48.78 269 GLY A CA 1
ATOM 1956 C C . GLY A 1 269 ? 15.979 18.445 -35.943 1.00 48.78 269 GLY A C 1
ATOM 1957 O O . GLY A 1 269 ? 15.998 19.241 -36.879 1.00 48.78 269 GLY A O 1
ATOM 1958 N N . ALA A 1 270 ? 16.976 18.377 -35.057 1.00 52.47 270 ALA A N 1
ATOM 1959 C CA . ALA A 1 270 ? 18.209 19.160 -35.172 1.00 52.47 270 ALA A CA 1
ATOM 1960 C C . ALA A 1 270 ? 19.391 18.295 -35.647 1.00 52.47 270 ALA A C 1
ATOM 1962 O O . ALA A 1 270 ? 19.572 17.175 -35.174 1.00 52.47 270 ALA A O 1
ATOM 1963 N N . VAL A 1 271 ? 20.201 18.837 -36.568 1.00 52.97 271 VAL A N 1
ATOM 1964 C CA . VAL A 1 271 ? 21.416 18.177 -37.078 1.00 52.97 271 VAL A CA 1
ATOM 1965 C C . VAL A 1 271 ? 22.426 18.013 -35.945 1.00 52.97 271 VAL A C 1
ATOM 1967 O O . VAL A 1 271 ? 22.770 18.991 -35.283 1.00 52.97 271 VAL A O 1
ATOM 1970 N N . GLN A 1 272 ? 22.912 16.789 -35.753 1.00 60.75 272 GLN A N 1
ATOM 1971 C CA . GLN A 1 272 ? 23.909 16.442 -34.739 1.00 60.75 272 GLN A CA 1
ATOM 1972 C C . GLN A 1 272 ? 25.159 15.802 -35.355 1.00 60.75 272 GLN A C 1
ATOM 1974 O O . GLN A 1 272 ? 25.066 15.022 -36.307 1.00 60.75 272 GLN A O 1
ATOM 1979 N N . ASP A 1 273 ? 26.320 16.108 -34.776 1.00 60.34 273 ASP A N 1
ATOM 1980 C CA . ASP A 1 273 ? 27.570 15.395 -35.044 1.00 60.34 273 ASP A CA 1
ATOM 1981 C C . ASP A 1 273 ? 27.492 13.938 -34.543 1.00 60.34 273 ASP A C 1
ATOM 1983 O O . ASP A 1 273 ? 26.713 13.635 -33.631 1.00 60.34 273 ASP A O 1
ATOM 1987 N N . PRO A 1 274 ? 28.279 13.004 -35.116 1.00 59.50 274 PRO A N 1
ATOM 1988 C CA . PRO A 1 274 ? 28.307 11.622 -34.651 1.00 59.50 274 PRO A CA 1
ATOM 1989 C C . PRO A 1 274 ? 28.756 11.559 -33.177 1.00 59.50 274 PRO A C 1
ATOM 1991 O O . PRO A 1 274 ? 29.847 12.035 -32.854 1.00 59.50 274 PRO A O 1
ATOM 1994 N N . PRO A 1 275 ? 27.949 10.968 -32.277 1.00 65.62 275 PRO A N 1
ATOM 1995 C CA . PRO A 1 275 ? 28.223 11.000 -30.846 1.00 65.62 275 PRO A CA 1
ATOM 1996 C C . PRO A 1 275 ? 29.459 10.164 -30.476 1.00 65.62 275 PRO A C 1
ATOM 1998 O O . PRO A 1 275 ? 29.728 9.137 -31.112 1.00 65.62 275 PRO A O 1
ATOM 2001 N N . PRO A 1 276 ? 30.205 10.557 -29.427 1.00 70.06 276 PRO A N 1
ATOM 2002 C CA . PRO A 1 276 ? 31.341 9.785 -28.947 1.00 70.06 276 PRO A CA 1
ATOM 2003 C C . PRO A 1 276 ? 30.876 8.449 -28.358 1.00 70.06 276 PRO A C 1
ATOM 2005 O O . PRO A 1 276 ? 29.850 8.367 -27.681 1.00 70.06 276 PRO A O 1
ATOM 2008 N N . TYR A 1 277 ? 31.667 7.400 -28.580 1.00 70.38 277 TYR A N 1
ATOM 2009 C CA . TYR A 1 277 ? 31.440 6.082 -27.992 1.00 70.38 277 TYR A CA 1
ATOM 2010 C C . TYR A 1 277 ? 32.385 5.847 -26.816 1.00 70.38 277 TYR A C 1
ATOM 2012 O O . TYR A 1 277 ? 33.594 6.056 -26.934 1.00 70.38 277 TYR A O 1
ATOM 2020 N N . ALA A 1 278 ? 31.847 5.341 -25.711 1.00 74.00 278 ALA A N 1
ATOM 2021 C CA . ALA A 1 278 ? 32.618 4.927 -24.543 1.00 74.00 278 ALA A CA 1
ATOM 2022 C C . ALA A 1 278 ? 32.304 3.468 -24.185 1.00 74.00 278 ALA A C 1
ATOM 2024 O O . ALA A 1 278 ? 31.236 2.952 -24.506 1.00 74.00 278 ALA A O 1
ATOM 2025 N N . ARG A 1 279 ? 33.227 2.782 -23.510 1.00 68.94 279 ARG A N 1
ATOM 2026 C CA . ARG A 1 279 ? 32.945 1.494 -22.862 1.00 68.94 279 ARG A CA 1
ATOM 2027 C C . ARG A 1 279 ? 32.909 1.727 -21.364 1.00 68.94 279 ARG A C 1
ATOM 2029 O O . ARG A 1 279 ? 33.857 2.296 -20.829 1.00 68.94 279 ARG A O 1
ATOM 2036 N N . LEU A 1 280 ? 31.843 1.280 -20.713 1.00 68.44 280 LEU A N 1
ATOM 2037 C CA . LEU A 1 280 ? 31.723 1.317 -19.261 1.00 68.44 280 LEU A CA 1
ATOM 2038 C C . LEU A 1 280 ? 31.710 -0.110 -18.721 1.00 68.44 280 LEU A C 1
ATOM 2040 O O . LEU A 1 280 ? 30.985 -0.970 -19.220 1.00 68.44 280 LEU A O 1
ATOM 2044 N N . SER A 1 281 ? 32.542 -0.338 -17.708 1.00 62.62 281 SER A N 1
ATOM 2045 C CA . SER A 1 281 ? 32.606 -1.597 -16.957 1.00 62.62 281 SER A CA 1
ATOM 2046 C C . SER A 1 281 ? 31.608 -1.634 -15.796 1.00 62.62 281 SER A C 1
ATOM 2048 O O . SER A 1 281 ? 31.360 -2.703 -15.251 1.00 62.62 281 SER A O 1
ATOM 2050 N N . ASP A 1 282 ? 31.075 -0.470 -15.421 1.00 68.19 282 ASP A N 1
ATOM 2051 C CA . ASP A 1 282 ? 30.161 -0.248 -14.306 1.00 68.19 282 ASP A CA 1
ATOM 2052 C C . ASP A 1 282 ? 29.180 0.878 -14.675 1.00 68.19 282 ASP A C 1
ATOM 2054 O O . ASP A 1 282 ? 29.552 1.830 -15.370 1.00 68.19 282 ASP A O 1
ATOM 2058 N N . VAL A 1 283 ? 27.928 0.716 -14.253 1.00 69.06 283 VAL A N 1
ATOM 2059 C CA . VAL A 1 283 ? 26.783 1.611 -14.468 1.00 69.06 283 VAL A CA 1
ATOM 2060 C C . VAL A 1 283 ? 25.798 1.548 -13.285 1.00 69.06 283 VAL A C 1
ATOM 2062 O O . VAL A 1 283 ? 24.592 1.696 -13.478 1.00 69.06 283 VAL A O 1
ATOM 2065 N N . ASP A 1 284 ? 26.270 1.343 -12.051 1.00 72.44 284 ASP A N 1
ATOM 2066 C CA . ASP A 1 284 ? 25.450 1.704 -10.883 1.00 72.44 284 ASP A CA 1
ATOM 2067 C C . ASP A 1 284 ? 25.199 3.228 -10.839 1.00 72.44 284 ASP A C 1
ATOM 2069 O O . ASP A 1 284 ? 26.033 4.044 -11.237 1.00 72.44 284 ASP A O 1
ATOM 2073 N N . GLY A 1 285 ? 24.008 3.617 -10.383 1.00 64.56 285 GLY A N 1
ATOM 2074 C CA . GLY A 1 285 ? 23.631 5.001 -10.093 1.00 64.56 285 GLY A CA 1
ATOM 2075 C C . GLY A 1 285 ? 23.392 5.913 -11.301 1.00 64.56 285 GLY A C 1
ATOM 2076 O O . GLY A 1 285 ? 23.066 7.081 -11.105 1.00 64.56 285 GLY A O 1
ATOM 2077 N N . VAL A 1 286 ? 23.515 5.422 -12.540 1.00 71.06 286 VAL A N 1
ATOM 2078 C CA . VAL A 1 286 ? 23.355 6.247 -13.757 1.00 71.06 286 VAL A CA 1
ATOM 2079 C C . VAL A 1 286 ? 21.924 6.285 -14.325 1.00 71.06 286 VAL A C 1
ATOM 2081 O O . VAL A 1 286 ? 21.730 6.703 -15.468 1.00 71.06 286 VAL A O 1
ATOM 2084 N N . GLY A 1 287 ? 20.911 5.823 -13.587 1.00 77.38 287 GLY A N 1
ATOM 2085 C CA . GLY A 1 287 ? 19.496 5.958 -13.961 1.00 77.38 287 GLY A CA 1
ATOM 2086 C C . GLY A 1 287 ? 19.122 5.157 -15.211 1.00 77.38 287 GLY A C 1
ATOM 2087 O O . GLY A 1 287 ? 18.853 5.740 -16.262 1.00 77.38 287 GLY A O 1
ATOM 2088 N N . LEU A 1 288 ? 19.230 3.830 -15.165 1.00 83.06 288 LEU A N 1
ATOM 2089 C CA . LEU A 1 288 ? 18.845 2.913 -16.248 1.00 83.06 288 LEU A CA 1
ATOM 2090 C C . LEU A 1 288 ? 17.321 2.745 -16.373 1.00 83.06 288 LEU A C 1
ATOM 2092 O O . LEU A 1 288 ? 16.836 2.438 -17.464 1.00 83.06 288 LEU A O 1
ATOM 2096 N N . VAL A 1 289 ? 16.561 2.948 -15.297 1.00 83.50 289 VAL A N 1
ATOM 2097 C CA . VAL A 1 289 ? 15.097 2.920 -15.313 1.00 83.50 289 VAL A CA 1
ATOM 2098 C C . VAL A 1 289 ? 14.557 4.101 -16.121 1.00 83.50 289 VAL A C 1
ATOM 2100 O O . VAL A 1 289 ? 15.061 5.219 -16.059 1.00 83.50 289 VAL A O 1
ATOM 2103 N N . GLY A 1 290 ? 13.548 3.851 -16.959 1.00 82.25 290 GLY A N 1
ATOM 2104 C CA . GLY A 1 290 ? 12.949 4.856 -17.842 1.00 82.25 290 GLY A CA 1
ATOM 2105 C C . GLY A 1 290 ? 13.838 5.317 -19.007 1.00 82.25 290 GLY A C 1
ATOM 2106 O O . GLY A 1 290 ? 13.314 5.874 -19.973 1.00 82.25 290 GLY A O 1
ATOM 2107 N N . ARG A 1 291 ? 15.151 5.053 -18.973 1.00 84.75 291 ARG A N 1
ATOM 2108 C CA . ARG A 1 291 ? 16.102 5.470 -20.007 1.00 84.75 291 ARG A CA 1
ATOM 2109 C C . ARG A 1 291 ? 16.141 4.472 -21.173 1.00 84.75 291 ARG A C 1
ATOM 2111 O O . ARG A 1 291 ? 16.443 3.298 -20.963 1.00 84.75 291 ARG A O 1
ATOM 2118 N N . PRO A 1 292 ? 15.859 4.905 -22.414 1.00 82.50 292 PRO A N 1
ATOM 2119 C CA . PRO A 1 292 ? 15.858 4.018 -23.567 1.00 82.50 292 PRO A CA 1
ATOM 2120 C C . PRO A 1 292 ? 17.270 3.540 -23.938 1.00 82.50 292 PRO A C 1
ATOM 2122 O O . PRO A 1 292 ? 18.203 4.333 -24.072 1.00 82.50 292 PRO A O 1
ATOM 2125 N N . VAL A 1 293 ? 17.410 2.234 -24.165 1.00 83.94 293 VAL A N 1
ATOM 2126 C CA . VAL A 1 293 ? 18.628 1.584 -24.673 1.00 83.94 293 VAL A CA 1
ATOM 2127 C C . VAL A 1 293 ? 18.441 1.056 -26.094 1.00 83.94 293 VAL A C 1
ATOM 2129 O O . VAL A 1 293 ? 17.318 0.856 -26.554 1.00 83.94 293 VAL A O 1
ATOM 2132 N N . ASN A 1 294 ? 19.553 0.814 -26.793 1.00 83.00 294 ASN A N 1
ATOM 2133 C CA . ASN A 1 294 ? 19.607 0.332 -28.179 1.00 83.00 294 ASN A CA 1
ATOM 2134 C C . ASN A 1 294 ? 18.838 1.224 -29.171 1.00 83.00 294 ASN A C 1
ATOM 2136 O O . ASN A 1 294 ? 18.226 0.748 -30.125 1.00 83.00 294 ASN A O 1
ATOM 2140 N N . GLN A 1 295 ? 18.886 2.538 -28.948 1.00 78.88 295 GLN A N 1
ATOM 2141 C CA . GLN A 1 295 ? 18.286 3.524 -29.842 1.00 78.88 295 GLN A CA 1
ATOM 2142 C C . GLN A 1 295 ? 19.043 3.619 -31.172 1.00 78.88 295 GLN A C 1
ATOM 2144 O O . GLN A 1 295 ? 20.262 3.455 -31.231 1.00 78.88 295 GLN A O 1
ATOM 2149 N N . THR A 1 296 ? 18.330 3.954 -32.246 1.00 74.81 296 THR A N 1
ATOM 2150 C CA . THR A 1 296 ? 18.945 4.244 -33.545 1.00 74.81 296 THR A CA 1
ATOM 2151 C C . THR A 1 296 ? 19.426 5.692 -33.585 1.00 74.81 296 THR A C 1
ATOM 2153 O O . THR A 1 296 ? 18.645 6.616 -33.351 1.00 74.81 296 THR A O 1
ATOM 2156 N N . VAL A 1 297 ? 20.699 5.901 -33.933 1.00 71.38 297 VAL A N 1
ATOM 2157 C CA . VAL A 1 297 ? 21.244 7.236 -34.212 1.00 71.38 297 VAL A CA 1
ATOM 2158 C C . VAL A 1 297 ? 20.771 7.686 -35.590 1.00 71.38 297 VAL A C 1
ATOM 2160 O O . VAL A 1 297 ? 21.092 7.057 -36.598 1.00 71.38 297 VAL A O 1
ATOM 2163 N N . THR A 1 298 ? 20.028 8.787 -35.645 1.00 68.44 298 THR A N 1
ATOM 2164 C CA . THR A 1 298 ? 19.640 9.447 -36.898 1.00 68.44 298 THR A CA 1
ATOM 2165 C C . THR A 1 298 ? 20.281 10.837 -36.981 1.00 68.44 298 THR A C 1
ATOM 2167 O O . THR A 1 298 ? 20.647 11.394 -35.940 1.00 68.44 298 THR A O 1
ATOM 2170 N N . PRO A 1 299 ? 20.371 11.461 -38.172 1.00 58.09 299 PRO A N 1
ATOM 2171 C CA . PRO A 1 299 ? 20.798 12.859 -38.296 1.00 58.09 299 PRO A CA 1
ATOM 2172 C C . PRO A 1 299 ? 19.943 13.845 -37.488 1.00 58.09 299 PRO A C 1
ATOM 2174 O O . PRO A 1 299 ? 20.399 14.947 -37.222 1.00 58.09 299 PRO A O 1
ATOM 2177 N N . ASN A 1 300 ? 18.728 13.438 -37.102 1.00 61.78 300 ASN A N 1
ATOM 2178 C CA . ASN A 1 300 ? 17.749 14.250 -36.389 1.00 61.78 300 ASN A CA 1
ATOM 2179 C C . ASN A 1 300 ? 17.698 13.966 -34.875 1.00 61.78 300 ASN A C 1
ATOM 2181 O O . ASN A 1 300 ? 16.841 14.541 -34.217 1.00 61.78 300 ASN A O 1
ATOM 2185 N N . GLY A 1 301 ? 18.510 13.053 -34.327 1.00 67.19 301 GLY A N 1
ATOM 2186 C CA . GLY A 1 301 ? 18.442 12.635 -32.917 1.00 67.19 301 GLY A CA 1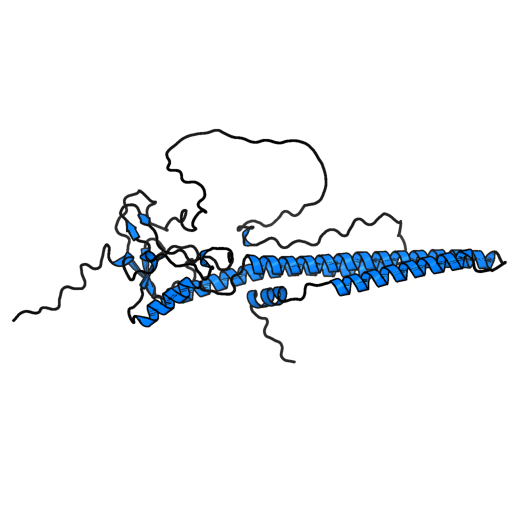
ATOM 2187 C C . GLY A 1 301 ? 18.437 11.113 -32.718 1.00 67.19 301 GLY A C 1
ATOM 2188 O O . GLY A 1 301 ? 18.498 10.340 -33.682 1.00 67.19 301 GLY A O 1
ATOM 2189 N N . LEU A 1 302 ? 18.363 10.675 -31.458 1.00 74.50 302 LEU A N 1
ATOM 2190 C CA . LEU A 1 302 ? 18.163 9.268 -31.084 1.00 74.50 302 LEU A CA 1
ATOM 2191 C C . LEU A 1 302 ? 16.677 8.890 -31.203 1.00 74.50 302 LEU A C 1
ATOM 2193 O O . LEU A 1 302 ? 15.809 9.641 -30.760 1.00 74.50 302 LEU A O 1
ATOM 2197 N N . VAL A 1 303 ? 16.376 7.734 -31.803 1.00 73.75 303 VAL A N 1
ATOM 2198 C CA . VAL A 1 303 ? 14.995 7.282 -32.064 1.00 73.75 303 VAL A CA 1
ATOM 2199 C C . VAL A 1 303 ? 14.817 5.806 -31.699 1.00 73.75 303 VAL A C 1
ATOM 2201 O O . VAL A 1 303 ? 15.690 4.980 -31.967 1.00 73.75 303 VAL A O 1
ATOM 2204 N N . GLY A 1 304 ? 13.658 5.466 -31.126 1.00 78.38 304 GLY A N 1
ATOM 2205 C CA . GLY A 1 304 ? 13.293 4.094 -30.760 1.00 78.38 304 GLY A CA 1
ATOM 2206 C C . GLY A 1 304 ? 14.048 3.579 -29.532 1.00 78.38 304 GLY A C 1
ATOM 2207 O O . GLY A 1 304 ? 14.411 4.361 -28.648 1.00 78.38 304 GLY A O 1
ATOM 2208 N N . GLY A 1 305 ? 14.286 2.266 -29.500 1.00 82.81 305 GLY A N 1
ATOM 2209 C CA . GLY A 1 305 ? 14.921 1.568 -28.380 1.00 82.81 305 GLY A CA 1
ATOM 2210 C C . GLY A 1 305 ? 13.933 1.049 -27.328 1.00 82.81 305 GLY A C 1
ATOM 2211 O O . GLY A 1 305 ? 12.717 1.189 -27.459 1.00 82.81 305 GLY A O 1
ATOM 2212 N N . TYR A 1 306 ? 14.468 0.433 -26.274 1.00 85.88 306 TYR A N 1
ATOM 2213 C CA . TYR A 1 306 ? 13.699 -0.088 -25.143 1.00 85.88 306 TYR A CA 1
ATOM 2214 C C . TYR A 1 306 ? 13.965 0.735 -23.888 1.00 85.88 306 TYR A C 1
ATOM 2216 O O . TYR A 1 306 ? 15.093 0.763 -23.407 1.00 85.88 306 TYR A O 1
ATOM 2224 N N . ALA A 1 307 ? 12.936 1.373 -23.335 1.00 89.00 307 ALA A N 1
ATOM 2225 C CA . ALA A 1 307 ? 12.989 1.926 -21.986 1.00 89.00 307 ALA A CA 1
ATOM 2226 C C . ALA A 1 307 ? 12.563 0.842 -20.975 1.00 89.00 307 ALA A C 1
ATOM 2228 O O . ALA A 1 307 ? 11.465 0.291 -21.127 1.00 89.00 307 ALA A O 1
ATOM 2229 N N . PRO A 1 308 ? 13.353 0.557 -19.927 1.00 88.38 308 PRO A N 1
ATOM 2230 C CA . PRO A 1 308 ? 12.925 -0.301 -18.823 1.00 88.38 308 PRO A CA 1
ATOM 2231 C C . PRO A 1 308 ? 11.823 0.381 -17.985 1.00 88.38 308 PRO A C 1
ATOM 2233 O O . PRO A 1 308 ? 11.941 1.578 -17.712 1.00 88.38 308 PRO A O 1
ATOM 2236 N N . PRO A 1 309 ? 10.748 -0.311 -17.558 1.00 89.81 309 PRO A N 1
ATOM 2237 C CA . PRO A 1 309 ? 9.804 0.229 -16.572 1.00 89.81 309 PRO A CA 1
ATOM 2238 C C . PRO A 1 309 ? 10.436 0.338 -15.177 1.00 89.81 309 PRO A C 1
ATOM 2240 O O . PRO A 1 309 ? 11.406 -0.365 -14.881 1.00 89.81 309 PRO A O 1
ATOM 2243 N N . SER A 1 310 ? 9.856 1.174 -14.314 1.00 88.25 310 SER A N 1
ATOM 2244 C CA . SER A 1 310 ? 10.186 1.218 -12.882 1.00 88.25 310 SER A CA 1
ATOM 2245 C C . SER A 1 310 ? 9.562 0.040 -12.131 1.00 88.25 310 SER A C 1
ATOM 2247 O O . SER A 1 310 ? 8.498 -0.456 -12.514 1.00 88.25 310 SER A O 1
ATOM 2249 N N . ALA A 1 311 ? 10.211 -0.403 -11.050 1.00 89.31 311 ALA A N 1
ATOM 2250 C CA . ALA A 1 311 ? 9.686 -1.453 -10.172 1.00 89.31 311 ALA A CA 1
ATOM 2251 C C . ALA A 1 311 ? 8.556 -0.984 -9.241 1.00 89.31 311 ALA A C 1
ATOM 2253 O O . ALA A 1 311 ? 7.911 -1.829 -8.619 1.00 89.31 311 ALA A O 1
ATOM 2254 N N . VAL A 1 312 ? 8.296 0.327 -9.171 1.00 89.62 312 VAL A N 1
ATOM 2255 C CA . VAL A 1 312 ? 7.200 0.922 -8.384 1.00 89.62 312 VAL A CA 1
ATOM 2256 C C . VAL A 1 312 ? 6.005 1.341 -9.251 1.00 89.62 312 VAL A C 1
ATOM 2258 O O . VAL A 1 312 ? 5.102 2.029 -8.783 1.00 89.62 312 VAL A O 1
ATOM 2261 N N . HIS A 1 313 ? 5.966 0.889 -10.509 1.00 87.12 313 HIS A N 1
ATOM 2262 C CA . HIS A 1 313 ? 4.824 1.019 -11.417 1.00 87.12 313 HIS A CA 1
ATOM 2263 C C . HIS A 1 313 ? 4.450 -0.347 -12.019 1.00 87.12 313 HIS A C 1
ATOM 2265 O O . HIS A 1 313 ? 4.539 -0.557 -13.228 1.00 87.12 313 HIS A O 1
ATOM 2271 N N . ALA A 1 314 ? 4.042 -1.300 -11.176 1.00 86.44 314 ALA A N 1
ATOM 2272 C CA . ALA A 1 314 ? 3.674 -2.666 -11.573 1.00 86.44 314 ALA A CA 1
ATOM 2273 C C . ALA A 1 314 ? 2.535 -2.745 -12.612 1.00 86.44 314 ALA A C 1
ATOM 2275 O O . ALA A 1 314 ? 2.444 -3.720 -13.354 1.00 86.44 314 ALA A O 1
ATOM 2276 N N . SER A 1 315 ? 1.694 -1.710 -12.704 1.00 83.94 315 SER A N 1
ATOM 2277 C CA . SER A 1 315 ? 0.639 -1.570 -13.717 1.00 83.94 315 SER A CA 1
ATOM 2278 C C . SER A 1 315 ? 1.144 -1.184 -15.118 1.00 83.94 315 SER A C 1
ATOM 2280 O O . SER A 1 315 ? 0.351 -1.142 -16.061 1.00 83.94 315 SER A O 1
ATOM 2282 N N . ASP A 1 316 ? 2.442 -0.910 -15.288 1.00 87.81 316 ASP A N 1
ATOM 2283 C CA . ASP A 1 316 ? 3.034 -0.642 -16.599 1.00 87.81 316 ASP A CA 1
ATOM 2284 C C . ASP A 1 316 ? 2.923 -1.882 -17.513 1.00 87.81 316 ASP A C 1
ATOM 2286 O O . ASP A 1 316 ? 3.382 -2.962 -17.128 1.00 87.81 316 ASP A O 1
ATOM 2290 N N . PRO A 1 317 ? 2.400 -1.757 -18.752 1.00 88.56 317 PRO A N 1
ATOM 2291 C CA . PRO A 1 317 ? 2.246 -2.887 -19.671 1.00 88.56 317 PRO A CA 1
ATOM 2292 C C . PRO A 1 317 ? 3.534 -3.669 -19.967 1.00 88.56 317 PRO A C 1
ATOM 2294 O O . PRO A 1 317 ? 3.458 -4.798 -20.438 1.00 88.56 317 PRO A O 1
ATOM 2297 N N . ARG A 1 318 ? 4.720 -3.102 -19.706 1.00 89.81 318 ARG A N 1
ATOM 2298 C CA . ARG A 1 318 ? 6.016 -3.783 -19.859 1.00 89.81 318 ARG A CA 1
ATOM 2299 C C . ARG A 1 318 ? 6.259 -4.869 -18.802 1.00 89.81 318 ARG A C 1
ATOM 2301 O O . ARG A 1 318 ? 7.102 -5.733 -19.039 1.00 89.81 318 ARG A O 1
ATOM 2308 N N . TRP A 1 319 ? 5.536 -4.852 -17.677 1.00 90.75 319 TRP A N 1
ATOM 2309 C CA . TRP A 1 319 ? 5.536 -5.930 -16.679 1.00 90.75 319 TRP A CA 1
ATOM 2310 C C . TRP A 1 319 ? 4.654 -7.124 -17.077 1.00 90.75 319 TRP A C 1
ATOM 2312 O O . TRP A 1 319 ? 4.839 -8.215 -16.537 1.00 90.75 319 TRP A O 1
ATOM 2322 N N . ASP A 1 320 ? 3.744 -6.966 -18.046 1.00 90.12 320 ASP A N 1
ATOM 2323 C CA . ASP A 1 320 ? 2.867 -8.048 -18.503 1.00 90.12 320 ASP A CA 1
ATOM 2324 C C . ASP A 1 320 ? 3.684 -9.208 -19.131 1.00 90.12 320 ASP A C 1
ATOM 2326 O O . ASP A 1 320 ? 4.505 -8.974 -20.024 1.00 90.12 320 ASP A O 1
ATOM 2330 N N . PRO A 1 321 ? 3.467 -10.483 -18.743 1.00 87.00 321 PRO A N 1
ATOM 2331 C CA . PRO A 1 321 ? 4.182 -11.634 -19.314 1.00 87.00 321 PRO A CA 1
ATOM 2332 C C . PRO A 1 321 ? 4.024 -11.819 -20.836 1.00 87.00 321 PRO A C 1
ATOM 2334 O O . PRO A 1 321 ? 4.837 -12.498 -21.478 1.00 87.00 321 PRO A O 1
ATOM 2337 N N . SER A 1 322 ? 2.979 -11.246 -21.438 1.00 89.19 322 SER A N 1
ATOM 2338 C CA . SER A 1 322 ? 2.746 -11.220 -22.884 1.00 89.19 322 SER A CA 1
ATOM 2339 C C . SER A 1 322 ? 3.513 -10.108 -23.607 1.00 89.19 322 SER A C 1
ATOM 2341 O O . SER A 1 322 ? 3.715 -10.221 -24.819 1.00 89.19 322 SER A O 1
ATOM 2343 N N . TYR A 1 323 ? 4.016 -9.092 -22.892 1.00 89.44 323 TYR A N 1
ATOM 2344 C CA . TYR A 1 323 ? 4.805 -8.008 -23.476 1.00 89.44 323 TYR A CA 1
ATOM 2345 C C . TYR A 1 323 ? 6.045 -8.538 -24.201 1.00 89.44 323 TYR A C 1
ATOM 2347 O O . TYR A 1 323 ? 6.699 -9.496 -23.775 1.00 89.44 323 TYR A O 1
ATOM 2355 N N . ARG A 1 324 ? 6.393 -7.905 -25.321 1.00 86.69 324 ARG A N 1
ATOM 2356 C CA . ARG A 1 324 ? 7.593 -8.211 -26.101 1.00 86.69 324 ARG A CA 1
ATOM 2357 C C . ARG A 1 324 ? 8.342 -6.914 -26.358 1.00 86.69 324 ARG A C 1
ATOM 2359 O O . ARG A 1 324 ? 7.762 -5.957 -26.864 1.00 86.69 324 ARG A O 1
ATOM 2366 N N . ILE A 1 325 ? 9.630 -6.904 -26.019 1.00 84.50 325 ILE A N 1
ATOM 2367 C CA . ILE A 1 325 ? 10.525 -5.800 -26.371 1.00 84.50 325 ILE A CA 1
ATOM 2368 C C . ILE A 1 325 ? 10.557 -5.694 -27.910 1.00 84.50 325 ILE A C 1
ATOM 2370 O O . ILE A 1 325 ? 10.648 -6.732 -28.574 1.00 84.50 325 ILE A O 1
ATOM 2374 N N . PRO A 1 326 ? 10.473 -4.483 -28.493 1.00 80.00 326 PRO A N 1
ATOM 2375 C CA . PRO A 1 326 ? 10.564 -4.290 -29.937 1.00 80.00 326 PRO A CA 1
ATOM 2376 C C . PRO A 1 326 ? 11.816 -4.949 -30.539 1.00 80.00 326 PRO A C 1
ATOM 2378 O O . PRO A 1 326 ? 12.914 -4.856 -29.987 1.00 80.00 326 PRO A O 1
ATOM 2381 N N . HIS A 1 327 ? 11.665 -5.643 -31.672 1.00 72.88 327 HIS A N 1
ATOM 2382 C CA . HIS A 1 327 ? 12.751 -6.427 -32.282 1.00 72.88 327 HIS A CA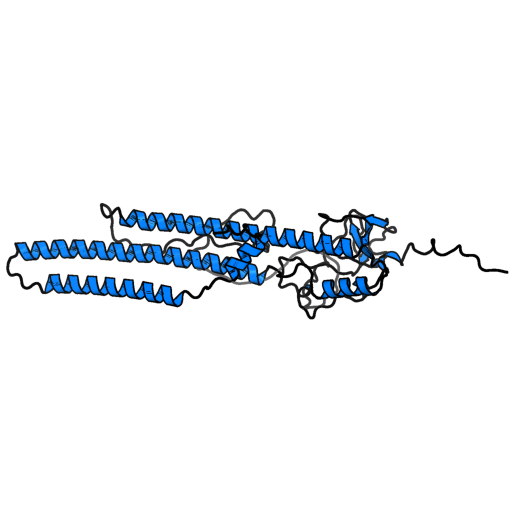 1
ATOM 2383 C C . HIS A 1 327 ? 13.980 -5.583 -32.660 1.00 72.88 327 HIS A C 1
ATOM 2385 O O . HIS A 1 327 ? 15.105 -6.081 -32.614 1.00 72.88 327 HIS A O 1
ATOM 2391 N N . ASP A 1 328 ? 13.774 -4.314 -33.004 1.00 69.12 328 ASP A N 1
ATOM 2392 C CA . ASP A 1 328 ? 14.812 -3.315 -33.254 1.00 69.12 328 ASP A CA 1
ATOM 2393 C C . ASP A 1 328 ? 15.651 -3.001 -32.005 1.00 69.12 328 ASP A C 1
ATOM 2395 O O . ASP A 1 328 ? 16.855 -2.790 -32.134 1.00 69.12 328 ASP A O 1
ATOM 2399 N N . ALA A 1 329 ? 15.062 -3.072 -30.806 1.00 73.56 329 ALA A N 1
ATOM 2400 C CA . ALA A 1 329 ? 15.761 -2.875 -29.536 1.00 73.56 329 ALA A CA 1
ATOM 2401 C C . ALA A 1 329 ? 16.454 -4.148 -29.001 1.00 73.56 329 ALA A C 1
ATOM 2403 O O . ALA A 1 329 ? 17.411 -4.041 -28.237 1.00 73.56 329 ALA A O 1
ATOM 2404 N N . ILE A 1 330 ? 16.019 -5.349 -29.409 1.00 69.50 330 ILE A N 1
ATOM 2405 C CA . ILE A 1 330 ? 16.703 -6.625 -29.092 1.00 69.50 330 ILE A CA 1
ATOM 2406 C C . ILE A 1 330 ? 17.910 -6.859 -30.027 1.00 69.50 330 ILE A C 1
ATOM 2408 O O . ILE A 1 330 ? 18.858 -7.564 -29.674 1.00 69.50 330 ILE A O 1
ATOM 2412 N N . GLY A 1 331 ? 17.880 -6.288 -31.236 1.00 58.69 331 GLY A N 1
ATOM 2413 C CA . GLY A 1 331 ? 18.854 -6.539 -32.299 1.00 58.69 331 GLY A CA 1
ATOM 2414 C C . GLY A 1 331 ? 20.302 -6.209 -31.920 1.00 58.69 331 GLY A C 1
ATOM 2415 O O . GLY A 1 331 ? 20.650 -5.058 -31.663 1.00 58.69 331 GLY A O 1
ATOM 2416 N N . VAL A 1 332 ? 21.177 -7.220 -31.970 1.00 47.56 332 VAL A N 1
ATOM 2417 C CA . VAL A 1 332 ? 22.606 -7.085 -31.652 1.00 47.56 332 VAL A CA 1
ATOM 2418 C C . VAL A 1 332 ? 23.268 -6.011 -32.526 1.00 47.56 332 VAL A C 1
ATOM 2420 O O . VAL A 1 332 ? 23.414 -6.166 -33.737 1.00 47.56 332 VAL A O 1
ATOM 2423 N N . GLY A 1 333 ? 23.730 -4.934 -31.886 1.00 47.12 333 GLY A N 1
ATOM 2424 C CA . GLY A 1 333 ? 24.776 -4.059 -32.416 1.00 47.12 333 GLY A CA 1
ATOM 2425 C C . GLY A 1 333 ? 24.384 -3.003 -33.455 1.00 47.12 333 GLY A C 1
ATOM 2426 O O . GLY A 1 333 ? 25.285 -2.303 -33.917 1.00 47.12 333 GLY A O 1
ATOM 2427 N N . ARG A 1 334 ? 23.106 -2.801 -33.821 1.00 43.47 334 ARG A N 1
ATOM 2428 C CA . ARG A 1 334 ? 22.776 -1.779 -34.845 1.00 43.47 334 ARG A CA 1
ATOM 2429 C C . ARG A 1 334 ? 23.009 -0.329 -34.417 1.00 43.47 334 ARG A C 1
ATOM 2431 O O . ARG A 1 334 ? 23.442 0.458 -35.251 1.00 43.47 334 ARG A O 1
ATOM 2438 N N . ALA A 1 335 ? 22.855 -0.009 -33.132 1.00 40.50 335 ALA A N 1
ATOM 2439 C CA . ALA A 1 335 ? 23.235 1.296 -32.582 1.00 40.50 335 ALA A CA 1
ATOM 2440 C C . ALA A 1 335 ? 24.751 1.591 -32.693 1.00 40.50 335 ALA A C 1
ATOM 2442 O O . ALA A 1 335 ? 25.147 2.748 -32.652 1.00 40.50 335 ALA A O 1
ATOM 2443 N N . ALA A 1 336 ? 25.593 0.562 -32.873 1.00 38.81 336 ALA A N 1
ATOM 2444 C CA . ALA A 1 336 ? 27.033 0.699 -33.118 1.00 38.81 336 ALA A CA 1
ATOM 2445 C C . ALA A 1 336 ? 27.422 0.516 -34.604 1.00 38.81 336 ALA A C 1
ATOM 2447 O O . ALA A 1 336 ? 28.481 0.977 -35.038 1.00 38.81 336 ALA A O 1
ATOM 2448 N N . SER A 1 337 ? 26.588 -0.153 -35.412 1.00 39.41 337 SER A N 1
ATOM 2449 C CA . SER A 1 337 ? 26.925 -0.510 -36.797 1.00 39.41 337 SER A CA 1
ATOM 2450 C C . SER A 1 337 ? 26.606 0.571 -37.835 1.00 39.41 337 SER A C 1
ATOM 2452 O O . SER A 1 337 ? 27.007 0.415 -38.985 1.00 39.41 337 SER A O 1
ATOM 2454 N N . SER A 1 338 ? 25.888 1.643 -37.485 1.00 42.28 338 SER A N 1
ATOM 2455 C CA . SER A 1 338 ? 25.495 2.707 -38.428 1.00 42.28 338 SER A CA 1
ATOM 2456 C C . SER A 1 338 ? 26.466 3.897 -38.498 1.00 42.28 338 SER A C 1
ATOM 2458 O O . SER A 1 338 ? 26.096 4.937 -39.035 1.00 42.28 338 SER A O 1
ATOM 2460 N N . GLY A 1 339 ? 27.698 3.767 -37.982 1.00 41.16 339 GLY A N 1
ATOM 2461 C CA . GLY A 1 339 ? 28.689 4.854 -38.051 1.00 41.16 339 GLY A CA 1
ATOM 2462 C C . GLY A 1 339 ? 30.174 4.479 -37.956 1.00 41.16 339 GLY A C 1
ATOM 2463 O O . GLY A 1 339 ? 30.978 5.127 -38.618 1.00 41.16 339 GLY A O 1
ATOM 2464 N N . ALA A 1 340 ? 30.574 3.462 -37.174 1.00 36.88 340 ALA A N 1
ATOM 2465 C CA . ALA A 1 340 ? 31.992 3.309 -36.792 1.00 36.88 340 ALA A CA 1
ATOM 2466 C C . ALA A 1 340 ? 32.551 1.867 -36.731 1.00 36.88 340 ALA A C 1
ATOM 2468 O O . ALA A 1 340 ? 33.504 1.605 -36.001 1.00 36.88 340 ALA A O 1
ATOM 2469 N N . LEU A 1 341 ? 32.028 0.927 -37.531 1.00 34.72 341 LEU A N 1
ATOM 2470 C CA . LEU A 1 341 ? 32.641 -0.408 -37.724 1.00 34.72 341 LEU A CA 1
ATOM 2471 C C . LEU A 1 341 ? 33.198 -0.647 -39.141 1.00 34.72 341 LEU A C 1
ATOM 2473 O O . LEU A 1 341 ? 33.450 -1.779 -39.539 1.00 34.72 341 LEU A O 1
ATOM 2477 N N . GLY A 1 342 ? 33.474 0.428 -39.885 1.00 32.66 342 GLY A N 1
ATOM 2478 C CA . GLY A 1 342 ? 34.130 0.373 -41.199 1.00 32.66 342 GLY A CA 1
ATOM 2479 C C . GLY A 1 342 ? 35.665 0.264 -41.177 1.00 32.66 342 GLY A C 1
ATOM 2480 O O . GLY A 1 342 ? 36.270 0.356 -42.238 1.00 32.66 342 GLY A O 1
ATOM 2481 N N . ALA A 1 343 ? 36.307 0.120 -40.006 1.00 33.31 343 ALA A N 1
ATOM 2482 C CA . ALA A 1 343 ? 37.756 0.343 -39.858 1.00 33.31 343 ALA A CA 1
ATOM 2483 C C . ALA A 1 343 ? 38.561 -0.739 -39.099 1.00 33.31 343 ALA A C 1
ATOM 2485 O O . ALA A 1 343 ? 39.769 -0.584 -38.961 1.00 33.31 343 ALA A O 1
ATOM 2486 N N . LEU A 1 344 ? 37.946 -1.831 -38.617 1.00 34.41 344 LEU A N 1
ATOM 2487 C CA . LEU A 1 344 ? 38.654 -2.902 -37.874 1.00 34.41 344 LEU A CA 1
ATOM 2488 C C . LEU A 1 344 ? 38.448 -4.318 -38.451 1.00 34.41 344 LEU A C 1
ATOM 2490 O O . LEU A 1 344 ? 38.637 -5.313 -37.759 1.00 34.41 344 LEU A O 1
ATOM 2494 N N . ALA A 1 345 ? 38.105 -4.412 -39.738 1.00 31.66 345 ALA A N 1
ATOM 2495 C CA . ALA A 1 345 ? 38.025 -5.672 -40.485 1.00 31.66 345 ALA A CA 1
ATOM 2496 C C . ALA A 1 345 ? 38.678 -5.555 -41.879 1.00 31.66 345 ALA A C 1
ATOM 2498 O O . ALA A 1 345 ? 38.109 -5.958 -42.889 1.00 31.66 345 ALA A O 1
ATOM 2499 N N . GLY A 1 346 ? 39.885 -4.985 -41.937 1.00 28.61 346 GLY A N 1
ATOM 2500 C CA . GLY A 1 346 ? 40.712 -4.932 -43.145 1.00 28.61 346 GLY A CA 1
ATOM 2501 C C . GLY A 1 346 ? 42.176 -5.162 -42.787 1.00 28.61 346 GLY A C 1
ATOM 2502 O O . GLY A 1 346 ? 42.818 -4.257 -42.265 1.00 28.61 346 GLY A O 1
ATOM 2503 N N . GLY A 1 347 ? 42.697 -6.372 -43.020 1.00 26.83 347 GLY A N 1
ATOM 2504 C CA . GLY A 1 347 ? 44.080 -6.688 -42.631 1.00 26.83 347 GLY A CA 1
ATOM 2505 C C . GLY A 1 347 ? 44.498 -8.159 -42.532 1.00 26.83 347 GLY A C 1
ATOM 2506 O O . GLY A 1 347 ? 45.620 -8.413 -42.113 1.00 26.83 347 GLY A O 1
ATOM 2507 N N . ALA A 1 348 ? 43.667 -9.129 -42.926 1.00 27.38 348 ALA A N 1
ATOM 2508 C CA . ALA A 1 348 ? 44.132 -10.495 -43.188 1.00 27.38 348 ALA A CA 1
ATOM 2509 C C . ALA A 1 348 ? 44.292 -10.671 -44.704 1.00 27.38 348 ALA A C 1
ATOM 2511 O O . ALA A 1 348 ? 43.325 -10.944 -45.414 1.00 27.38 348 ALA A O 1
ATOM 2512 N N . ALA A 1 349 ? 45.504 -10.439 -45.209 1.00 27.25 349 ALA A N 1
ATOM 2513 C CA . ALA A 1 349 ? 45.805 -10.613 -46.623 1.00 27.25 349 ALA A CA 1
ATOM 2514 C C . ALA A 1 349 ? 45.763 -12.103 -46.999 1.00 27.25 349 ALA A C 1
ATOM 2516 O O . ALA A 1 349 ? 46.517 -12.905 -46.453 1.00 27.25 349 ALA A O 1
ATOM 2517 N N . VAL A 1 350 ? 44.915 -12.451 -47.967 1.00 29.80 350 VAL A N 1
ATOM 2518 C CA . VAL A 1 350 ? 44.975 -13.727 -48.689 1.00 29.80 350 VAL A CA 1
ATOM 2519 C C . VAL A 1 350 ? 45.279 -13.403 -50.146 1.00 29.80 350 VAL A C 1
ATOM 2521 O O . VAL A 1 350 ? 44.430 -12.851 -50.845 1.00 29.80 350 VAL A O 1
ATOM 2524 N N . SER A 1 351 ? 46.495 -13.701 -50.602 1.00 29.98 351 SER A N 1
ATOM 2525 C CA . SER A 1 351 ? 46.879 -13.728 -52.021 1.00 29.98 351 SER A CA 1
ATOM 2526 C C . SER A 1 351 ? 48.224 -14.433 -52.198 1.00 29.98 351 SER A C 1
ATOM 2528 O O . SER A 1 351 ? 49.153 -14.129 -51.453 1.00 29.98 351 SER A O 1
ATOM 2530 N N . ALA A 1 352 ? 48.290 -15.277 -53.238 1.00 30.88 352 ALA A N 1
ATOM 2531 C CA . ALA A 1 352 ? 49.378 -16.191 -53.619 1.00 30.88 352 ALA A CA 1
ATOM 2532 C C . ALA A 1 352 ? 49.580 -17.395 -52.676 1.00 30.88 352 ALA A C 1
ATOM 2534 O O . ALA A 1 352 ? 50.339 -17.280 -51.692 1.00 30.88 352 ALA A O 1
#

Sequence (352 aa):
MKRRAHGSFFERLRAVSDLRYDDSADEAAYQVVLDEIGECERLVRAYESANGYHSEQVRSAISEWARAFLADLGATRDQLRDGHDVVVQARGVMRQARDLFQANVSDELLTGAERGWRAAADVVGAVATVVAPLGGALCLLGAETYFSSLAEERHREREEYCQNVIEQMNASLNEGAGRMQGVIDKGGEANDSRISTKHPAAAPLPQIVDPNLGGPGGAGSGAGAPGGADGSGGGLGGDGSTGAGGDGSAGGGVLAGRDWASEGFARPGAVQDPPPYARLSDVDGVGLVGRPVNQTVTPNGLVGGYAPPSAVHASDPRWDPSYRIPHDAIGVGRAASSGALGALAGGAAVSA

Foldseek 3Di:
DDDDDPDFLLVVLVVLLPDDLPCPVVVVVLVVVLVVLVVVLVVLVVCLVPVPDPDPVVSVVSVVVSVLVNLLSVLVSVLSQLLVLLVVLLSVQSVLSNVLCVQFFAPDLAALQLVVLLVVCVVVPDQQWKFFQFQQFTETEGSVQLSVQSSVVLVVLRSVQSVLSVVQSVVLVVVSVVSNVVSVVSSVPPDDDPDPDPDDRDDHGDHRDRVVVDDDPNPDDDDDDDDDDDDDDDDDDDDDDDDDDDDDDPDDDDDQPPPDDRNNKAAQAAFDDDTHYHYDPHDHPRCQASGFILFADDRRTTHDGDHHHRSRRCVPCSNPSPDHGPPSNSDGQNNPPPPPPPPPPPDDDDDD

Radius of gyration: 33.36 Å; chains: 1; bounding box: 91×51×106 Å

Organism: NCBI:txid178339